Protein AF-A0A259HY51-F1 (afdb_monomer)

Mean predicted aligned error: 15.64 Å

Nearest PDB structures (foldseek):
  8pzv-assembly1_F  TM=7.568E-01  e=3.048E-04  Escherichia coli
  2pv3-assembly1_B  TM=6.910E-01  e=3.048E-04  Escherichia coli
  8qpw-assembly1_F  TM=7.419E-01  e=5.709E-04  Escherichia coli
  8qpv-assembly1_F  TM=7.025E-01  e=1.892E-03  Escherichia coli
  3nrk-assembly1_A  TM=5.543E-01  e=2.611E-02  Leptospira interrogans serovar Copenhageni str. Fiocruz L1-130

Structure (mmCIF, N/CA/C/O backbone):
data_AF-A0A259HY51-F1
#
_entry.id   AF-A0A259HY51-F1
#
loop_
_atom_site.group_PDB
_atom_site.id
_atom_site.type_symbol
_atom_site.label_atom_id
_atom_site.label_alt_id
_atom_site.label_comp_id
_atom_site.label_asym_id
_atom_site.label_entity_id
_atom_site.label_seq_id
_atom_site.pdbx_PDB_ins_code
_atom_site.Cartn_x
_atom_site.Cartn_y
_atom_site.Cartn_z
_atom_site.occupancy
_atom_site.B_iso_or_equiv
_atom_site.auth_seq_id
_atom_site.auth_comp_id
_atom_site.auth_asym_id
_atom_site.auth_atom_id
_atom_site.pdbx_PDB_model_num
ATOM 1 N N . MET A 1 1 ? 65.951 15.696 -8.978 1.00 43.53 1 MET A N 1
ATOM 2 C CA . MET A 1 1 ? 67.067 14.867 -9.492 1.00 43.53 1 MET A CA 1
ATOM 3 C C . MET A 1 1 ? 67.982 14.549 -8.324 1.00 43.53 1 MET A C 1
ATOM 5 O O . MET A 1 1 ? 68.422 15.502 -7.706 1.00 43.53 1 MET A O 1
ATOM 9 N N . MET A 1 2 ? 68.178 13.260 -8.022 1.00 37.62 2 MET A N 1
ATOM 10 C CA . MET A 1 2 ? 69.099 12.611 -7.056 1.00 37.62 2 MET A CA 1
ATOM 11 C C . MET A 1 2 ? 68.320 11.450 -6.419 1.00 37.62 2 MET A C 1
ATOM 13 O O . MET A 1 2 ? 67.196 11.655 -5.989 1.00 37.62 2 MET A O 1
ATOM 17 N N . SER A 1 3 ? 68.780 10.211 -6.303 1.00 35.88 3 SER A N 1
ATOM 18 C CA . SER A 1 3 ? 69.911 9.463 -6.849 1.00 35.88 3 SER A CA 1
ATOM 19 C C . SER A 1 3 ? 69.550 7.989 -6.575 1.00 35.88 3 SER A C 1
ATOM 21 O O . SER A 1 3 ? 69.086 7.687 -5.476 1.00 35.88 3 SER A O 1
ATOM 23 N N . LYS A 1 4 ? 69.671 7.077 -7.549 1.00 36.81 4 LYS A N 1
ATOM 24 C CA . LYS A 1 4 ? 69.408 5.636 -7.352 1.00 36.81 4 LYS A CA 1
ATOM 25 C C . LYS A 1 4 ? 70.728 4.924 -7.065 1.00 36.81 4 LYS A C 1
ATOM 27 O O . LYS A 1 4 ? 71.619 4.938 -7.909 1.00 36.81 4 LYS A O 1
ATOM 32 N N . LEU A 1 5 ? 70.825 4.284 -5.901 1.00 40.09 5 LEU A N 1
ATOM 33 C CA . LEU A 1 5 ? 71.958 3.448 -5.509 1.00 40.09 5 LEU A CA 1
ATOM 34 C C . LEU A 1 5 ? 71.613 1.973 -5.771 1.00 40.09 5 LEU A C 1
ATOM 36 O O . LEU A 1 5 ? 70.692 1.422 -5.173 1.00 40.09 5 LEU A O 1
ATOM 40 N N . ILE A 1 6 ? 72.344 1.360 -6.699 1.00 43.94 6 ILE A N 1
ATOM 41 C CA . ILE A 1 6 ? 72.356 -0.081 -6.972 1.00 43.94 6 ILE A CA 1
ATOM 42 C C . ILE A 1 6 ? 73.508 -0.667 -6.152 1.00 43.94 6 ILE A C 1
ATOM 44 O O . ILE A 1 6 ? 74.620 -0.146 -6.229 1.00 43.94 6 ILE A O 1
ATOM 48 N N . LEU A 1 7 ? 73.271 -1.750 -5.406 1.00 42.00 7 LEU A N 1
ATOM 49 C CA . LEU A 1 7 ? 74.351 -2.538 -4.815 1.00 42.00 7 LEU A CA 1
ATOM 50 C C . LEU A 1 7 ? 74.188 -4.032 -5.106 1.00 42.00 7 LEU A C 1
ATOM 52 O O . LEU A 1 7 ? 73.096 -4.575 -5.250 1.00 42.00 7 LEU A O 1
ATOM 56 N N . THR A 1 8 ? 75.354 -4.636 -5.242 1.00 40.22 8 THR A N 1
ATOM 57 C CA . THR A 1 8 ? 75.722 -5.733 -6.124 1.00 40.22 8 THR A CA 1
ATOM 58 C C . THR A 1 8 ? 75.834 -7.062 -5.373 1.00 40.22 8 THR A C 1
ATOM 60 O O . THR A 1 8 ? 76.043 -7.111 -4.164 1.00 40.22 8 THR A O 1
ATOM 63 N N . ARG A 1 9 ? 75.747 -8.148 -6.146 1.00 47.19 9 ARG A N 1
ATOM 64 C CA . ARG A 1 9 ? 75.959 -9.560 -5.795 1.00 47.19 9 ARG A CA 1
ATOM 65 C C . ARG A 1 9 ? 77.233 -9.835 -4.982 1.00 47.19 9 ARG A C 1
ATOM 67 O O . ARG A 1 9 ? 78.293 -9.304 -5.306 1.00 47.19 9 ARG A O 1
ATOM 74 N N . LYS A 1 10 ? 77.170 -10.839 -4.100 1.00 38.53 10 LYS A N 1
ATOM 75 C CA . LYS A 1 10 ? 78.308 -11.713 -3.768 1.00 38.53 10 LYS A CA 1
ATOM 76 C C . LYS A 1 10 ? 77.841 -13.146 -3.503 1.00 38.53 10 LYS A C 1
ATOM 78 O O . LYS A 1 10 ? 76.748 -13.370 -2.998 1.00 38.53 10 LYS A O 1
ATOM 83 N N . ALA A 1 11 ? 78.680 -14.083 -3.924 1.00 38.66 11 ALA A N 1
ATOM 84 C CA . ALA A 1 11 ? 78.473 -15.524 -3.974 1.00 38.66 11 ALA A CA 1
ATOM 85 C C . ALA A 1 11 ? 79.469 -16.263 -3.057 1.00 38.66 11 ALA A C 1
ATOM 87 O O . ALA A 1 11 ? 80.480 -15.670 -2.682 1.00 38.66 11 ALA A O 1
ATOM 88 N N . LEU A 1 12 ? 79.230 -17.578 -2.885 1.00 39.00 12 LEU A N 1
ATOM 89 C CA . LEU A 1 12 ? 80.168 -18.640 -2.441 1.00 39.00 12 LEU A CA 1
ATOM 90 C C . LEU A 1 12 ? 80.522 -18.637 -0.926 1.00 39.00 12 LEU A C 1
ATOM 92 O O . LEU A 1 12 ? 80.652 -17.578 -0.341 1.00 39.00 12 LEU A O 1
ATOM 96 N N . MET A 1 13 ? 80.721 -19.747 -0.195 1.00 35.53 13 MET A N 1
ATOM 97 C CA . MET A 1 13 ? 81.006 -21.147 -0.539 1.00 35.53 13 MET A CA 1
ATOM 98 C C . MET A 1 13 ? 80.827 -22.081 0.699 1.00 35.53 13 MET A C 1
ATOM 100 O O . MET A 1 13 ? 80.984 -21.662 1.837 1.00 35.53 13 MET A O 1
ATOM 104 N N . ARG A 1 14 ? 80.518 -23.347 0.391 1.00 37.56 14 ARG A N 1
ATOM 105 C CA . ARG A 1 14 ? 80.482 -24.660 1.095 1.00 37.56 14 ARG A CA 1
ATOM 106 C C . ARG A 1 14 ? 81.317 -24.923 2.380 1.00 37.56 14 ARG A C 1
ATOM 108 O O . ARG A 1 14 ? 82.493 -24.589 2.400 1.00 37.56 14 ARG A O 1
ATOM 115 N N . ALA A 1 15 ? 80.760 -25.745 3.293 1.00 37.31 15 ALA A N 1
ATOM 116 C CA . ALA A 1 15 ? 81.306 -27.013 3.866 1.00 37.31 15 ALA A CA 1
ATOM 117 C C . ALA A 1 15 ? 80.320 -27.569 4.940 1.00 37.31 15 ALA A C 1
ATOM 119 O O . ALA A 1 15 ? 79.953 -26.842 5.851 1.00 37.31 15 ALA A O 1
ATOM 120 N N . ALA A 1 16 ? 79.630 -28.700 4.731 1.00 38.66 16 ALA A N 1
ATOM 121 C CA . ALA A 1 16 ? 80.001 -30.095 5.045 1.00 38.66 16 ALA A CA 1
ATOM 122 C C . ALA A 1 16 ? 79.983 -30.460 6.553 1.00 38.66 16 ALA A C 1
ATOM 124 O O . ALA A 1 16 ? 80.891 -30.114 7.297 1.00 38.66 16 ALA A O 1
ATOM 125 N N . GLY A 1 17 ? 78.967 -31.230 6.963 1.00 35.25 17 GLY A N 1
ATOM 126 C CA . GLY A 1 17 ? 78.851 -31.886 8.270 1.00 35.25 17 GLY A CA 1
ATOM 127 C C . GLY A 1 17 ? 77.613 -32.787 8.290 1.00 35.25 17 GLY A C 1
ATOM 128 O O . GLY A 1 17 ? 76.490 -32.297 8.346 1.00 35.25 17 GLY A O 1
ATOM 129 N N . ALA A 1 18 ? 77.823 -34.093 8.135 1.00 42.00 18 ALA A N 1
ATOM 130 C CA . ALA A 1 18 ? 76.785 -35.110 8.020 1.00 42.00 18 ALA A CA 1
ATOM 131 C C . ALA A 1 18 ? 76.227 -35.516 9.393 1.00 42.00 18 ALA A C 1
ATOM 133 O O . ALA A 1 18 ? 77.005 -35.865 10.273 1.00 42.00 18 ALA A O 1
ATOM 134 N N . SER A 1 19 ? 74.899 -35.554 9.521 1.00 42.78 19 SER A N 1
ATOM 135 C CA . SER A 1 19 ? 74.182 -36.422 10.461 1.00 42.78 19 SER A CA 1
ATOM 136 C C . SER A 1 19 ? 72.847 -36.819 9.841 1.00 42.78 19 SER A C 1
ATOM 138 O O . SER A 1 19 ? 72.003 -35.995 9.501 1.00 42.78 19 SER A O 1
ATOM 140 N N . SER A 1 20 ? 72.728 -38.119 9.635 1.00 44.47 20 SER A N 1
ATOM 141 C CA . SER A 1 20 ? 71.634 -38.880 9.053 1.00 44.47 20 SER A CA 1
ATOM 142 C C . SER A 1 20 ? 70.350 -38.832 9.883 1.00 44.47 20 SER A C 1
ATOM 144 O O . SER A 1 20 ? 70.360 -39.217 11.049 1.00 44.47 20 SER A O 1
ATOM 146 N N . MET A 1 21 ? 69.228 -38.490 9.245 1.00 45.47 21 MET A N 1
ATOM 147 C CA . MET A 1 21 ? 67.900 -38.925 9.679 1.00 45.47 21 MET A CA 1
ATOM 148 C C . MET A 1 21 ? 66.999 -39.075 8.447 1.00 45.47 21 MET A C 1
ATOM 150 O O . MET A 1 21 ? 66.422 -38.119 7.940 1.00 45.47 21 MET A O 1
ATOM 154 N N . THR A 1 22 ? 66.937 -40.290 7.907 1.00 46.62 22 THR A N 1
ATOM 155 C CA . THR A 1 22 ? 65.930 -40.690 6.922 1.00 46.62 22 THR A CA 1
ATOM 156 C C . THR A 1 22 ? 64.623 -40.991 7.642 1.00 46.62 22 THR A C 1
ATOM 158 O O . THR A 1 22 ? 64.543 -41.968 8.381 1.00 46.62 22 THR A O 1
ATOM 161 N N . LEU A 1 23 ? 63.591 -40.193 7.377 1.00 45.09 23 LEU A N 1
ATOM 162 C CA . LEU A 1 23 ? 62.193 -40.586 7.523 1.00 45.09 23 LEU A CA 1
ATOM 163 C C . LEU A 1 23 ? 61.421 -40.031 6.325 1.00 45.09 23 LEU A C 1
ATOM 165 O O . LEU A 1 23 ? 61.591 -38.884 5.920 1.00 45.09 23 LEU A O 1
ATOM 169 N N . ALA A 1 24 ? 60.681 -40.939 5.701 1.00 43.22 24 ALA A N 1
ATOM 170 C CA . ALA A 1 24 ? 60.139 -40.857 4.360 1.00 43.22 24 ALA A CA 1
ATOM 171 C C . ALA A 1 24 ? 59.216 -39.650 4.141 1.00 43.22 24 ALA A C 1
ATOM 173 O O . ALA A 1 24 ? 58.282 -39.411 4.904 1.00 43.22 24 ALA A O 1
ATOM 174 N N . ALA A 1 25 ? 59.436 -38.941 3.034 1.00 39.41 25 ALA A N 1
ATOM 175 C CA . ALA A 1 25 ? 58.461 -38.015 2.485 1.00 39.41 25 ALA A CA 1
ATOM 176 C C . ALA A 1 25 ? 57.254 -38.819 1.974 1.00 39.41 25 ALA A C 1
ATOM 178 O O . ALA A 1 25 ? 57.316 -39.451 0.919 1.00 39.41 25 ALA A O 1
ATOM 179 N N . LEU A 1 26 ? 56.153 -38.803 2.727 1.00 44.00 26 LEU A N 1
ATOM 180 C CA . LEU A 1 26 ? 54.836 -39.149 2.201 1.00 44.00 26 LEU A CA 1
ATOM 181 C C . LEU A 1 26 ? 54.462 -38.088 1.162 1.00 44.00 26 LEU A C 1
ATOM 183 O O . LEU A 1 26 ? 54.025 -36.988 1.494 1.00 44.00 26 LEU A O 1
ATOM 187 N N . ALA A 1 27 ? 54.666 -38.421 -0.109 1.00 42.84 27 ALA A N 1
ATOM 188 C CA . ALA A 1 27 ? 54.052 -37.706 -1.211 1.00 42.84 27 ALA A CA 1
ATOM 189 C C . ALA A 1 27 ? 52.528 -37.868 -1.092 1.00 42.84 27 ALA A C 1
ATOM 191 O O . ALA A 1 27 ? 51.982 -38.931 -1.380 1.00 42.84 27 ALA A O 1
ATOM 192 N N . LEU A 1 28 ? 51.836 -36.819 -0.644 1.00 49.88 28 LEU A N 1
ATOM 193 C CA . LEU A 1 28 ? 50.390 -36.695 -0.804 1.00 49.88 28 LEU A CA 1
ATOM 194 C C . LEU A 1 28 ? 50.110 -36.533 -2.301 1.00 49.88 28 LEU A C 1
ATOM 196 O O . LEU A 1 28 ? 50.172 -35.438 -2.856 1.00 49.88 28 LEU A O 1
ATOM 200 N N . THR A 1 29 ? 49.846 -37.650 -2.969 1.00 45.34 29 THR A N 1
ATOM 201 C CA . THR A 1 29 ? 49.294 -37.673 -4.320 1.00 45.34 29 THR A CA 1
ATOM 202 C C . THR A 1 29 ? 47.909 -37.037 -4.277 1.00 45.34 29 THR A C 1
ATOM 204 O O . THR A 1 29 ? 46.968 -37.627 -3.742 1.00 45.34 29 THR A O 1
ATOM 207 N N . ALA A 1 30 ? 47.778 -35.832 -4.830 1.00 49.34 30 ALA A N 1
ATOM 208 C CA . ALA A 1 30 ? 46.484 -35.237 -5.126 1.00 49.34 30 ALA A CA 1
ATOM 209 C C . ALA A 1 30 ? 45.744 -36.156 -6.110 1.00 49.34 30 ALA A C 1
ATOM 211 O O . ALA A 1 30 ? 46.052 -36.194 -7.299 1.00 49.34 30 ALA A O 1
ATOM 212 N N . SER A 1 31 ? 44.809 -36.950 -5.594 1.00 52.81 31 SER A N 1
ATOM 213 C CA . SER A 1 31 ? 43.908 -37.735 -6.432 1.00 52.81 31 SER A CA 1
ATOM 214 C C . SER A 1 31 ? 42.850 -36.784 -6.995 1.00 52.81 31 SER A C 1
ATOM 216 O O . SER A 1 31 ? 42.228 -36.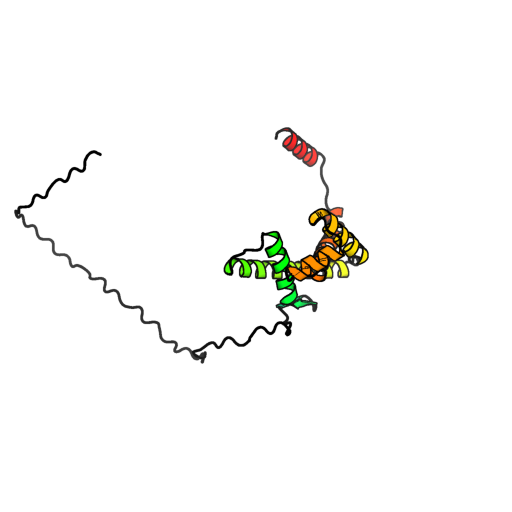066 -6.208 1.00 52.81 31 SER A O 1
ATOM 218 N N . PRO A 1 32 ? 42.619 -36.734 -8.317 1.00 48.62 32 PRO A N 1
ATOM 219 C CA . PRO A 1 32 ? 41.463 -36.029 -8.844 1.00 48.62 32 PRO A CA 1
ATOM 220 C C . PRO A 1 32 ? 40.206 -36.730 -8.317 1.00 48.62 32 PRO A C 1
ATOM 222 O O . PRO A 1 32 ? 40.039 -37.937 -8.499 1.00 48.62 32 PRO A O 1
ATOM 225 N N . VAL A 1 33 ? 39.327 -35.980 -7.645 1.00 44.38 33 VAL A N 1
ATOM 226 C CA . VAL A 1 33 ? 37.960 -36.427 -7.360 1.00 44.38 33 VAL A CA 1
ATOM 227 C C . VAL A 1 33 ? 37.283 -36.603 -8.713 1.00 44.38 33 VAL A C 1
ATOM 229 O O . VAL A 1 33 ? 36.822 -35.645 -9.330 1.00 44.38 33 VAL A O 1
ATOM 232 N N . LEU A 1 34 ? 37.287 -37.837 -9.211 1.00 43.72 34 LEU A N 1
ATOM 233 C CA . LEU A 1 34 ? 36.431 -38.235 -10.310 1.00 43.72 34 LEU A CA 1
ATOM 234 C C . LEU A 1 34 ? 34.998 -38.076 -9.810 1.00 43.72 34 LEU A C 1
ATOM 236 O O . LEU A 1 34 ? 34.579 -38.753 -8.869 1.00 43.72 34 LEU A O 1
ATOM 240 N N . ALA A 1 35 ? 34.290 -37.124 -10.416 1.00 44.84 35 ALA A N 1
ATOM 241 C CA . ALA A 1 35 ? 32.862 -36.938 -10.261 1.00 44.84 35 ALA A CA 1
ATOM 242 C C . ALA A 1 35 ? 32.181 -38.308 -10.347 1.00 44.84 35 ALA A C 1
ATOM 244 O O . ALA A 1 35 ? 32.286 -39.001 -11.362 1.00 44.84 35 ALA A O 1
ATOM 245 N N . GLN A 1 36 ? 31.548 -38.722 -9.249 1.00 48.66 36 GLN A N 1
ATOM 246 C CA . GLN A 1 36 ? 30.781 -39.956 -9.209 1.00 48.66 36 GLN A CA 1
ATOM 247 C C . GLN A 1 36 ? 29.717 -39.884 -10.299 1.00 48.66 36 GLN A C 1
ATOM 249 O O . GLN A 1 36 ? 28.881 -38.980 -10.320 1.00 48.66 36 GLN A O 1
ATOM 254 N N . GLY A 1 37 ? 29.812 -40.831 -11.230 1.00 43.31 37 GLY A N 1
ATOM 255 C CA . GLY A 1 37 ? 28.852 -41.011 -12.298 1.00 43.31 37 GLY A CA 1
ATOM 256 C C . GLY A 1 37 ? 27.450 -41.148 -11.723 1.00 43.31 37 GLY A C 1
ATOM 257 O O . GLY A 1 37 ? 27.198 -41.953 -10.825 1.00 43.31 37 GLY A O 1
ATOM 258 N N . ALA A 1 38 ? 26.548 -40.347 -12.275 1.00 47.66 38 ALA A N 1
ATOM 259 C CA . ALA A 1 38 ? 25.115 -40.454 -12.104 1.00 47.66 38 ALA A CA 1
ATOM 260 C C . ALA A 1 38 ? 24.624 -41.802 -12.663 1.00 47.66 38 ALA A C 1
ATOM 262 O O . ALA A 1 38 ? 24.176 -41.892 -13.797 1.00 47.66 38 ALA A O 1
ATOM 263 N N . ASN A 1 39 ? 24.711 -42.854 -11.850 1.00 51.19 39 ASN A N 1
ATOM 264 C CA . ASN A 1 39 ? 23.945 -44.090 -12.015 1.00 51.19 39 ASN A CA 1
ATOM 265 C C . ASN A 1 39 ? 22.819 -44.129 -10.970 1.00 51.19 39 ASN A C 1
ATOM 267 O O . ASN A 1 39 ? 22.666 -45.089 -10.219 1.00 51.19 39 ASN A O 1
ATOM 271 N N . ALA A 1 40 ? 22.039 -43.048 -10.921 1.00 54.78 40 ALA A N 1
ATOM 272 C CA . ALA A 1 40 ? 20.716 -43.011 -10.309 1.00 54.78 40 ALA A CA 1
ATOM 273 C C 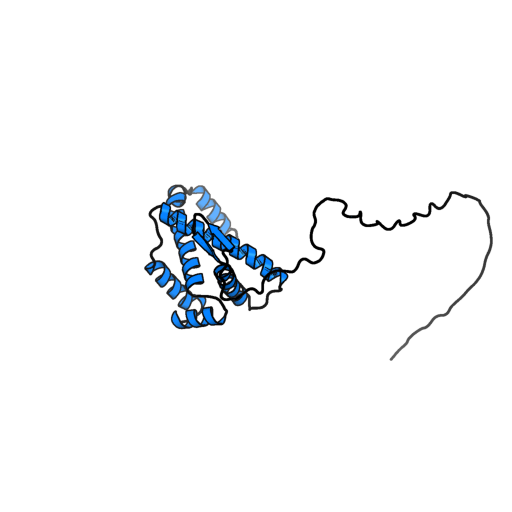. ALA A 1 40 ? 19.675 -42.917 -11.442 1.00 54.78 40 ALA A C 1
ATOM 275 O O . ALA A 1 40 ? 19.934 -42.223 -12.428 1.00 54.78 40 ALA A O 1
ATOM 276 N N . PRO A 1 41 ? 18.510 -43.587 -11.347 1.00 50.84 41 PRO A N 1
ATOM 277 C CA . PRO A 1 41 ? 17.568 -43.759 -12.453 1.00 50.84 41 PRO A CA 1
ATOM 278 C C . PRO A 1 41 ? 16.671 -42.526 -12.635 1.00 50.84 41 PRO A C 1
ATOM 280 O O . PRO A 1 41 ? 15.449 -42.626 -12.694 1.00 50.84 41 PRO A O 1
ATOM 283 N N . LEU A 1 42 ? 17.269 -41.341 -12.707 1.00 61.41 42 LEU A N 1
ATOM 284 C CA . LEU A 1 42 ? 16.578 -40.121 -13.091 1.00 61.41 42 LEU A CA 1
ATOM 285 C C . LEU A 1 42 ? 17.125 -39.711 -14.453 1.00 61.41 42 LEU A C 1
ATOM 287 O O . LEU A 1 42 ? 18.216 -39.159 -14.568 1.00 61.41 42 LEU A O 1
ATOM 291 N N . ASN A 1 43 ? 16.354 -40.038 -15.490 1.00 58.88 43 ASN A N 1
ATOM 292 C CA . ASN A 1 43 ? 16.574 -39.625 -16.871 1.00 58.88 43 ASN A CA 1
ATOM 293 C C . ASN A 1 43 ? 16.323 -38.114 -16.989 1.00 58.88 43 ASN A C 1
ATOM 295 O O . ASN A 1 43 ? 15.274 -37.677 -17.462 1.00 58.88 43 ASN A O 1
ATOM 299 N N . ILE A 1 44 ? 17.250 -37.317 -16.457 1.00 68.06 44 ILE A N 1
ATOM 300 C CA . ILE A 1 44 ? 17.214 -35.863 -16.568 1.00 68.06 44 ILE A CA 1
ATOM 301 C C . ILE A 1 44 ? 17.959 -35.505 -17.858 1.00 68.06 44 ILE A C 1
ATOM 303 O O . ILE A 1 44 ? 19.147 -35.818 -17.974 1.00 68.06 44 ILE A O 1
ATOM 307 N N . PRO A 1 45 ? 17.289 -34.892 -18.847 1.00 67.75 45 PRO A N 1
ATOM 308 C CA . PRO A 1 45 ? 17.917 -34.554 -20.116 1.00 67.75 45 PRO A CA 1
ATOM 309 C C . PRO A 1 45 ? 19.118 -33.624 -19.901 1.00 67.75 45 PRO A C 1
ATOM 311 O O . PRO A 1 45 ? 19.043 -32.652 -19.152 1.00 67.75 45 PRO A O 1
ATOM 314 N N . ALA A 1 46 ? 20.219 -33.913 -20.602 1.00 67.62 46 ALA A N 1
ATOM 315 C CA . ALA A 1 46 ? 21.513 -33.233 -20.464 1.00 67.62 46 ALA A CA 1
ATOM 316 C C . ALA A 1 46 ? 21.503 -31.738 -20.846 1.00 67.62 46 ALA A C 1
ATOM 318 O O . ALA A 1 46 ? 22.476 -31.037 -20.593 1.00 67.62 46 ALA A O 1
ATOM 319 N N . ASN A 1 47 ? 20.403 -31.249 -21.421 1.00 65.75 47 ASN A N 1
ATOM 320 C CA . ASN A 1 47 ? 20.182 -29.842 -21.717 1.00 65.75 47 ASN A CA 1
ATOM 321 C C . ASN A 1 47 ? 18.859 -29.406 -21.077 1.00 65.75 47 ASN A C 1
ATOM 323 O O . ASN A 1 47 ? 17.802 -29.688 -21.650 1.00 65.75 47 ASN A O 1
ATOM 327 N N . PRO A 1 48 ? 18.873 -28.709 -19.928 1.00 61.75 48 PRO A N 1
ATOM 328 C CA . PRO A 1 48 ? 17.696 -27.985 -19.479 1.00 61.75 48 PRO A CA 1
ATOM 329 C C . PRO A 1 48 ? 17.418 -26.871 -20.494 1.00 61.75 48 PRO A C 1
ATOM 331 O O . PRO A 1 48 ? 18.006 -25.793 -20.454 1.00 61.75 48 PRO A O 1
ATOM 334 N N . THR A 1 49 ? 16.539 -27.134 -21.457 1.00 63.50 49 THR A N 1
ATOM 335 C CA . THR A 1 49 ? 15.968 -26.077 -22.286 1.00 63.50 49 THR A CA 1
ATOM 336 C C . THR A 1 49 ? 15.047 -25.266 -21.391 1.00 63.50 49 THR A C 1
ATOM 338 O O . THR A 1 49 ? 13.994 -25.751 -20.978 1.00 63.50 49 THR A O 1
ATOM 341 N N . MET A 1 50 ? 15.458 -24.044 -21.055 1.00 59.53 50 MET A N 1
ATOM 342 C CA . MET A 1 50 ? 14.597 -23.076 -20.381 1.00 59.53 50 MET A CA 1
ATOM 343 C C . MET A 1 50 ? 13.376 -22.833 -21.276 1.00 59.53 50 MET A C 1
ATOM 345 O O . MET A 1 50 ? 13.467 -22.155 -22.299 1.00 59.53 50 MET A O 1
ATOM 349 N N . PHE A 1 51 ? 12.242 -23.446 -20.937 1.00 51.94 51 PHE A N 1
ATOM 350 C CA . PHE A 1 51 ? 11.002 -23.240 -21.669 1.00 51.94 51 PHE A CA 1
ATOM 351 C C . PHE A 1 51 ? 10.430 -21.868 -21.319 1.00 51.94 51 PHE A C 1
ATOM 353 O O . PHE A 1 51 ? 9.968 -21.643 -20.203 1.00 51.94 51 PHE A O 1
ATOM 360 N N . GLY A 1 52 ? 10.403 -20.985 -22.315 1.00 55.75 52 GLY A N 1
ATOM 361 C CA . GLY A 1 52 ? 9.497 -19.845 -22.349 1.00 55.75 52 GLY A CA 1
ATOM 362 C C . GLY A 1 52 ? 10.196 -18.497 -22.425 1.00 55.75 52 GLY A C 1
ATOM 363 O O . GLY A 1 52 ? 10.691 -17.971 -21.432 1.00 55.75 52 GLY A O 1
ATOM 364 N N . THR A 1 53 ? 10.111 -17.873 -23.597 1.00 57.91 53 THR A N 1
ATOM 365 C CA . THR A 1 53 ? 10.056 -16.414 -23.689 1.00 57.91 53 THR A CA 1
ATOM 366 C C . THR A 1 53 ? 8.922 -15.944 -22.777 1.00 57.91 53 THR A C 1
ATOM 368 O O . THR A 1 53 ? 7.781 -16.388 -22.925 1.00 57.91 53 THR A O 1
ATOM 371 N N . ASN A 1 54 ? 9.234 -15.094 -21.798 1.00 58.44 54 ASN A N 1
ATOM 372 C CA . ASN A 1 54 ? 8.227 -14.395 -21.007 1.00 58.44 54 ASN A CA 1
ATOM 373 C C . ASN A 1 54 ? 7.421 -13.504 -21.959 1.00 58.44 54 ASN A C 1
ATOM 375 O O . ASN A 1 54 ? 7.855 -12.403 -22.282 1.00 58.44 54 ASN A O 1
ATOM 379 N N . ASP A 1 55 ? 6.296 -14.008 -22.469 1.00 59.66 55 ASP A N 1
ATOM 380 C CA . ASP A 1 55 ? 5.356 -13.205 -23.244 1.00 59.66 55 ASP A CA 1
ATOM 381 C C . ASP A 1 55 ? 4.762 -12.142 -22.304 1.00 59.66 55 ASP A C 1
ATOM 383 O O . ASP A 1 55 ? 4.080 -12.511 -21.341 1.00 59.66 55 ASP A O 1
ATOM 387 N N . PRO A 1 56 ? 5.008 -10.839 -22.540 1.00 60.81 56 PRO A N 1
ATOM 388 C CA . PRO A 1 56 ? 4.488 -9.769 -21.692 1.00 60.81 56 PRO A CA 1
ATOM 389 C C . PRO A 1 56 ? 2.951 -9.717 -21.659 1.00 60.81 56 PRO A C 1
ATOM 391 O O . PRO A 1 56 ? 2.385 -9.054 -20.791 1.00 60.81 56 PRO A O 1
A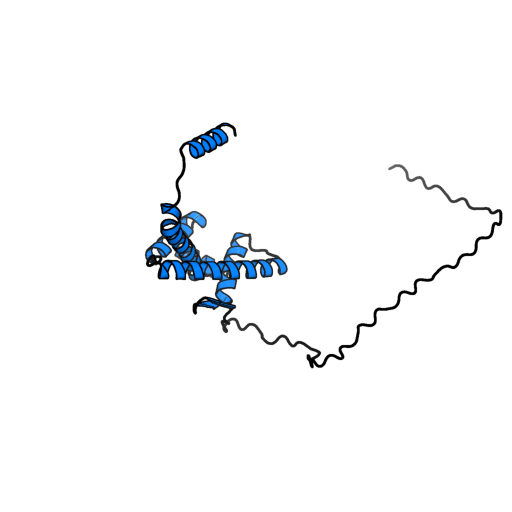TOM 394 N N . ASN A 1 57 ? 2.266 -10.431 -22.560 1.00 62.91 57 ASN A N 1
ATOM 395 C CA . ASN A 1 57 ? 0.809 -10.534 -22.598 1.00 62.91 57 ASN A CA 1
ATOM 396 C C . ASN A 1 57 ? 0.258 -11.738 -21.813 1.00 62.91 57 ASN A C 1
ATOM 398 O O . ASN A 1 57 ? -0.942 -11.788 -21.541 1.00 62.91 57 ASN A O 1
ATOM 402 N N . VAL A 1 58 ? 1.101 -12.695 -21.407 1.00 61.00 58 VAL A N 1
ATOM 403 C CA . VAL A 1 58 ? 0.679 -13.871 -20.630 1.00 61.00 58 VAL A CA 1
ATOM 404 C C . VAL A 1 58 ? 0.946 -13.630 -19.148 1.00 61.00 58 VAL A C 1
ATOM 406 O O . VAL A 1 58 ? 2.047 -13.838 -18.635 1.00 61.00 58 VAL A O 1
ATOM 409 N N . ARG A 1 59 ? -0.098 -13.220 -18.425 1.00 63.00 59 ARG A N 1
ATOM 410 C CA . ARG A 1 59 ? -0.0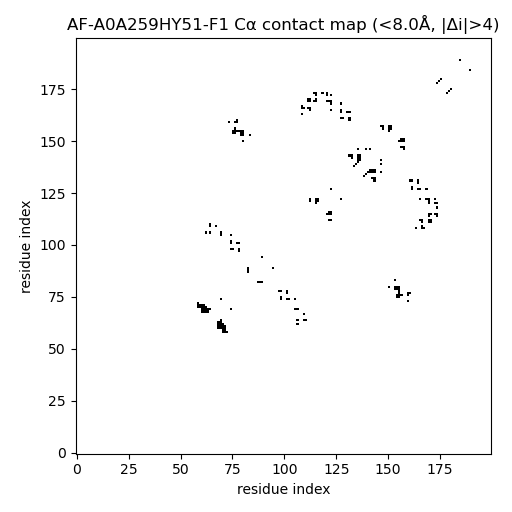54 -13.046 -16.968 1.00 63.00 59 ARG A CA 1
ATOM 411 C C . ARG A 1 59 ? -0.147 -14.412 -16.290 1.00 63.00 59 ARG A C 1
ATOM 413 O O . ARG A 1 59 ? -1.227 -14.989 -16.202 1.00 63.00 59 ARG A O 1
ATOM 420 N N . ARG A 1 60 ? 0.982 -14.951 -15.822 1.00 62.09 60 ARG A N 1
ATOM 421 C CA . ARG A 1 60 ? 0.992 -16.156 -14.975 1.00 62.09 60 ARG A CA 1
ATOM 422 C C . ARG A 1 60 ? 0.759 -15.774 -13.514 1.00 62.09 60 ARG A C 1
ATOM 424 O O . ARG A 1 60 ? 1.264 -14.748 -13.053 1.00 62.09 60 ARG A O 1
ATOM 431 N N . ALA A 1 61 ? -0.008 -16.602 -12.806 1.00 60.62 61 ALA A N 1
ATOM 432 C CA . ALA A 1 61 ? -0.162 -16.485 -11.362 1.00 60.62 61 ALA A CA 1
ATOM 433 C C . ALA A 1 61 ? 1.202 -16.701 -10.700 1.00 60.62 61 ALA A C 1
ATOM 435 O O . ALA A 1 61 ? 1.859 -17.712 -10.948 1.00 60.62 61 ALA A O 1
ATOM 436 N N . THR A 1 62 ? 1.623 -15.741 -9.882 1.00 77.81 62 THR A N 1
ATOM 437 C CA . THR A 1 62 ? 2.850 -15.850 -9.086 1.00 77.81 62 THR A CA 1
ATOM 438 C C . THR A 1 62 ? 2.531 -16.382 -7.695 1.00 77.81 62 THR A C 1
ATOM 440 O O . THR A 1 62 ? 3.296 -17.180 -7.163 1.00 77.81 62 THR A O 1
ATOM 443 N N . ALA A 1 63 ? 1.380 -16.006 -7.132 1.00 87.31 63 ALA A N 1
ATOM 444 C CA . ALA A 1 63 ? 0.860 -16.555 -5.885 1.00 87.31 63 ALA A CA 1
ATOM 445 C C . ALA A 1 63 ? -0.677 -16.579 -5.884 1.00 87.31 63 ALA A C 1
ATOM 447 O O . ALA A 1 63 ? -1.322 -15.768 -6.550 1.00 87.31 63 ALA A O 1
ATOM 448 N N . ILE A 1 64 ? -1.253 -17.512 -5.123 1.00 93.31 64 ILE A N 1
ATOM 449 C CA . ILE A 1 64 ? -2.695 -17.605 -4.862 1.00 93.31 64 ILE A CA 1
ATOM 450 C C . ILE A 1 64 ? -2.890 -17.533 -3.345 1.00 93.31 64 ILE A C 1
ATOM 452 O O . ILE A 1 64 ? -2.330 -18.351 -2.618 1.00 93.31 64 ILE A O 1
ATOM 456 N N . ILE A 1 65 ? -3.671 -16.560 -2.875 1.00 94.69 65 ILE A N 1
ATOM 457 C CA . ILE A 1 65 ? -3.890 -16.250 -1.459 1.00 94.69 65 ILE A CA 1
ATOM 458 C C . ILE A 1 65 ? -5.395 -16.271 -1.187 1.00 94.69 65 ILE A C 1
ATOM 460 O O . ILE A 1 65 ? -6.114 -15.355 -1.581 1.00 94.69 65 ILE A O 1
ATOM 464 N N . ASN A 1 66 ? -5.889 -17.339 -0.553 1.00 94.44 66 ASN A N 1
ATOM 465 C CA . ASN A 1 66 ? -7.320 -17.554 -0.271 1.00 94.44 66 ASN A CA 1
ATOM 466 C C . ASN A 1 66 ? -8.241 -17.341 -1.494 1.00 94.44 66 ASN A C 1
ATOM 468 O O . ASN A 1 66 ? -9.346 -16.819 -1.379 1.00 94.44 66 ASN A O 1
ATOM 472 N N . GLY A 1 67 ? -7.773 -17.730 -2.683 1.00 91.31 67 GLY A N 1
ATOM 473 C CA . GLY A 1 67 ? -8.509 -17.572 -3.943 1.00 91.31 67 GLY A CA 1
ATOM 474 C C . GLY A 1 67 ? -8.271 -16.247 -4.676 1.00 91.31 67 GLY A C 1
ATOM 475 O O . GLY A 1 67 ? -8.683 -16.123 -5.826 1.00 91.31 67 GLY A O 1
ATOM 476 N N . GLU A 1 68 ? -7.562 -15.287 -4.076 1.00 92.44 68 GLU A N 1
ATOM 477 C CA . GLU A 1 68 ? -7.088 -14.084 -4.765 1.00 92.44 68 GLU A CA 1
ATOM 478 C C . GLU A 1 68 ? -5.742 -14.348 -5.446 1.00 92.44 68 GLU A C 1
ATOM 480 O O . GLU A 1 68 ? -4.855 -14.988 -4.880 1.00 92.44 68 GLU A O 1
ATOM 485 N N . ILE A 1 69 ? -5.589 -13.877 -6.684 1.00 93.88 69 ILE A N 1
ATOM 486 C CA . ILE A 1 69 ? -4.403 -14.135 -7.503 1.00 93.88 69 ILE A CA 1
ATOM 487 C C . ILE A 1 69 ? -3.520 -12.891 -7.509 1.00 93.88 69 ILE A C 1
ATOM 489 O O . ILE A 1 69 ? -3.960 -11.824 -7.929 1.00 93.88 69 ILE A O 1
ATOM 493 N N . VAL A 1 70 ? -2.256 -13.064 -7.124 1.00 92.62 70 VAL A N 1
ATOM 494 C CA . VAL A 1 70 ? -1.194 -12.071 -7.320 1.00 92.62 70 VAL A CA 1
ATOM 495 C C . VAL A 1 70 ? -0.353 -12.500 -8.518 1.00 92.62 70 VAL A C 1
ATOM 497 O O . VAL A 1 70 ? 0.137 -13.633 -8.593 1.00 92.62 70 VAL A O 1
ATOM 500 N N . THR A 1 71 ? -0.208 -11.603 -9.487 1.00 94.25 71 THR A N 1
ATOM 501 C CA . THR A 1 71 ? 0.461 -11.867 -10.765 1.00 94.25 71 THR A CA 1
ATOM 502 C C . THR A 1 71 ? 1.892 -11.342 -10.782 1.00 94.25 71 THR A C 1
ATOM 504 O O . THR A 1 71 ? 2.272 -10.468 -10.001 1.00 94.25 71 THR A O 1
ATOM 507 N N . GLY A 1 72 ? 2.687 -11.817 -11.744 1.00 92.38 72 GLY A N 1
ATOM 508 C CA . GLY A 1 72 ? 4.039 -11.293 -11.956 1.00 92.38 72 GLY A CA 1
ATOM 509 C C . GLY A 1 72 ? 4.043 -9.808 -12.333 1.00 92.38 72 GLY A C 1
ATOM 510 O O . GLY A 1 72 ? 4.970 -9.085 -11.986 1.00 92.38 72 GLY A O 1
ATOM 511 N N . THR A 1 73 ? 2.981 -9.323 -12.982 1.00 93.75 73 THR A N 1
ATOM 512 C CA . THR A 1 73 ? 2.829 -7.901 -13.308 1.00 93.75 73 THR A CA 1
ATOM 513 C C . THR A 1 73 ? 2.677 -7.046 -12.052 1.00 93.75 73 THR A C 1
ATOM 515 O O . THR A 1 73 ? 3.275 -5.976 -11.992 1.00 93.75 73 THR A O 1
ATOM 518 N N . ASP A 1 74 ? 1.947 -7.514 -11.036 1.00 95.12 74 ASP A N 1
ATOM 519 C CA . ASP A 1 74 ? 1.784 -6.781 -9.771 1.00 95.12 74 ASP A CA 1
ATOM 520 C C . ASP A 1 74 ? 3.133 -6.606 -9.063 1.00 95.12 74 ASP A C 1
ATOM 522 O O . ASP A 1 74 ? 3.473 -5.520 -8.583 1.00 95.12 74 ASP A O 1
ATOM 526 N N . VAL A 1 75 ? 3.934 -7.675 -9.074 1.00 95.50 75 VAL A N 1
ATOM 527 C CA . VAL A 1 75 ? 5.291 -7.691 -8.525 1.00 95.50 75 VAL A CA 1
ATOM 528 C C . VAL A 1 75 ? 6.196 -6.716 -9.281 1.00 95.50 75 VAL A C 1
ATOM 530 O O . VAL A 1 75 ? 6.847 -5.880 -8.656 1.00 95.50 75 VAL A O 1
ATOM 533 N N . GLU A 1 76 ? 6.226 -6.770 -10.616 1.00 95.00 76 GLU A N 1
ATOM 534 C CA . GLU A 1 76 ? 7.069 -5.875 -11.420 1.00 95.00 76 GLU A CA 1
ATOM 535 C C . GLU A 1 76 ? 6.645 -4.404 -11.290 1.00 95.00 76 GLU A C 1
ATOM 537 O O . GLU A 1 76 ? 7.504 -3.530 -11.195 1.00 95.00 76 GLU A O 1
ATOM 542 N N . GLN A 1 77 ? 5.343 -4.111 -11.201 1.00 96.50 77 GLN A N 1
ATOM 543 C CA . GLN A 1 77 ? 4.850 -2.743 -11.011 1.00 96.50 77 GLN A CA 1
ATOM 544 C C . GLN A 1 77 ? 5.247 -2.160 -9.650 1.00 96.50 77 GLN A C 1
ATOM 546 O O . GLN A 1 77 ? 5.632 -0.987 -9.574 1.00 96.50 77 GLN A O 1
ATOM 551 N N . ARG A 1 78 ? 5.185 -2.955 -8.573 1.00 96.06 78 ARG A N 1
ATOM 552 C CA . ARG A 1 78 ? 5.658 -2.528 -7.246 1.00 96.06 78 ARG A CA 1
ATOM 553 C C . ARG A 1 78 ? 7.180 -2.386 -7.228 1.00 96.06 78 ARG A C 1
ATOM 555 O O . ARG A 1 78 ? 7.696 -1.413 -6.681 1.00 96.06 78 ARG A O 1
ATOM 562 N N . LEU A 1 79 ? 7.896 -3.315 -7.857 1.00 95.56 79 LEU A N 1
ATOM 563 C CA . LEU A 1 79 ? 9.352 -3.263 -7.973 1.00 95.56 79 LEU A CA 1
ATOM 564 C C . LEU A 1 79 ? 9.813 -2.016 -8.734 1.00 95.56 79 LEU A C 1
ATOM 566 O O . LEU A 1 79 ? 10.735 -1.342 -8.286 1.00 95.56 79 LEU A O 1
ATOM 570 N N . ALA A 1 80 ? 9.149 -1.666 -9.836 1.00 95.06 80 ALA A N 1
ATOM 571 C CA . ALA A 1 80 ? 9.436 -0.469 -10.620 1.00 95.06 80 ALA A CA 1
ATOM 572 C C . ALA A 1 80 ? 9.335 0.819 -9.786 1.00 95.06 80 ALA A C 1
ATOM 574 O O . ALA A 1 80 ? 10.206 1.688 -9.879 1.00 95.06 80 ALA A O 1
ATOM 575 N N . LEU A 1 81 ? 8.317 0.919 -8.924 1.00 92.69 81 LEU A N 1
ATOM 576 C CA . LEU A 1 81 ? 8.163 2.045 -8.003 1.00 92.69 81 LEU A CA 1
ATOM 577 C C . LEU A 1 81 ? 9.332 2.128 -7.012 1.00 92.69 81 LEU A C 1
ATOM 579 O O . LEU A 1 81 ? 9.924 3.193 -6.853 1.00 92.69 81 LEU A O 1
ATOM 583 N N . ILE A 1 82 ? 9.700 1.005 -6.387 1.00 92.88 82 ILE A N 1
ATOM 584 C CA . ILE A 1 82 ? 10.811 0.939 -5.423 1.00 92.88 82 ILE A CA 1
ATOM 585 C C . ILE A 1 82 ? 12.137 1.292 -6.100 1.00 92.88 82 ILE A C 1
ATOM 587 O O . ILE A 1 82 ? 12.904 2.098 -5.577 1.00 92.88 82 ILE A O 1
ATOM 591 N N . VAL A 1 83 ? 12.400 0.728 -7.279 1.00 93.75 83 VAL A N 1
ATOM 592 C CA . VAL A 1 83 ? 13.608 1.013 -8.062 1.00 93.75 83 VAL A CA 1
ATOM 593 C C . VAL A 1 83 ? 13.674 2.499 -8.406 1.00 93.75 83 VAL A C 1
ATOM 595 O O . VAL A 1 83 ? 14.714 3.124 -8.207 1.00 93.75 83 VAL A O 1
ATOM 598 N N . SER A 1 84 ? 12.568 3.094 -8.866 1.00 91.69 84 SER A N 1
ATOM 599 C CA . SER A 1 84 ? 12.538 4.522 -9.181 1.00 91.69 84 SER A CA 1
ATOM 600 C C . SER A 1 84 ? 12.737 5.401 -7.945 1.00 91.69 84 SER A C 1
ATOM 602 O O . SER A 1 84 ? 13.413 6.422 -8.054 1.00 91.69 84 SER A O 1
ATOM 604 N N . ALA A 1 85 ? 12.180 5.025 -6.793 1.00 87.50 85 ALA A N 1
ATOM 605 C CA . ALA A 1 85 ? 12.353 5.760 -5.541 1.00 87.50 85 ALA A CA 1
ATOM 606 C C . ALA A 1 85 ? 13.809 5.726 -5.035 1.00 87.50 85 ALA A C 1
ATOM 608 O O . ALA A 1 85 ? 14.263 6.679 -4.411 1.00 87.50 85 ALA A O 1
ATOM 609 N N . ASN A 1 86 ? 14.562 4.669 -5.361 1.00 88.38 86 ASN A N 1
ATOM 610 C CA . ASN A 1 86 ? 15.974 4.499 -4.999 1.00 88.38 86 ASN A CA 1
ATOM 611 C C . ASN A 1 86 ? 16.959 5.001 -6.080 1.00 88.38 86 ASN A C 1
ATOM 613 O O . ASN A 1 86 ? 18.130 4.634 -6.078 1.00 88.38 86 ASN A O 1
ATOM 617 N N . GLY A 1 87 ? 16.513 5.833 -7.029 1.00 86.38 87 GLY A N 1
ATOM 618 C CA . GLY A 1 87 ? 17.394 6.429 -8.046 1.00 86.38 87 GLY A CA 1
ATOM 619 C C . GLY A 1 87 ? 17.610 5.585 -9.310 1.00 86.38 87 GLY A C 1
ATOM 620 O O . GLY A 1 87 ? 18.445 5.926 -10.148 1.00 86.38 87 GLY A O 1
ATOM 621 N N . GLY A 1 88 ? 16.844 4.506 -9.493 1.00 83.25 88 GLY A N 1
ATOM 622 C CA . GLY A 1 88 ? 16.686 3.816 -10.776 1.00 83.25 88 GLY A CA 1
ATOM 623 C C . GLY A 1 88 ? 17.773 2.806 -11.154 1.00 83.25 88 GLY A C 1
ATOM 624 O O . 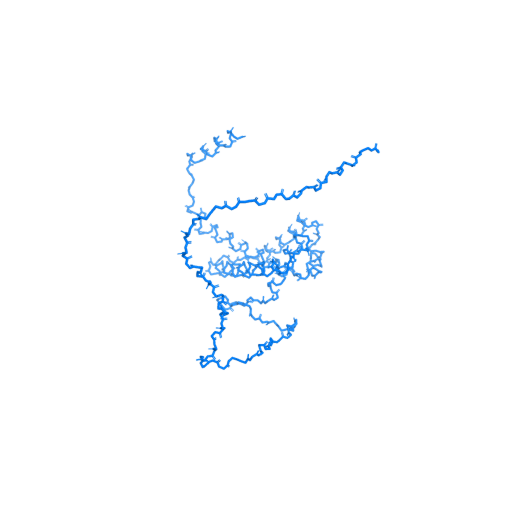GLY A 1 88 ? 17.647 2.162 -12.194 1.00 83.25 88 GLY A O 1
ATOM 625 N N . LYS A 1 89 ? 18.829 2.645 -10.348 1.00 84.25 89 LYS A N 1
ATOM 626 C CA . LYS A 1 89 ? 19.937 1.718 -10.627 1.00 84.25 89 LYS A CA 1
ATOM 627 C C . LYS A 1 89 ? 20.087 0.719 -9.492 1.00 84.25 89 LYS A C 1
ATOM 629 O O . LYS A 1 89 ? 20.421 1.107 -8.381 1.00 84.25 89 LYS A O 1
ATOM 634 N N . ILE A 1 90 ? 19.832 -0.549 -9.796 1.00 87.69 90 ILE A N 1
ATOM 635 C CA . ILE A 1 90 ? 19.961 -1.674 -8.870 1.00 87.69 90 ILE A CA 1
ATOM 636 C C . ILE A 1 90 ? 20.593 -2.834 -9.641 1.00 87.69 90 ILE A C 1
ATOM 638 O O . ILE A 1 90 ? 20.187 -3.112 -10.774 1.00 87.69 90 ILE A O 1
ATOM 642 N N . GLU A 1 91 ? 21.581 -3.493 -9.039 1.00 91.00 91 GLU A N 1
ATOM 643 C CA . GLU A 1 91 ? 22.242 -4.660 -9.627 1.00 91.00 91 GLU A CA 1
ATOM 644 C C . GLU A 1 91 ? 21.254 -5.823 -9.810 1.00 91.00 91 GLU A C 1
ATOM 646 O O . GLU A 1 91 ? 20.290 -5.972 -9.056 1.00 91.00 91 GLU A O 1
ATOM 651 N N . ALA A 1 92 ? 21.481 -6.682 -10.807 1.00 87.75 92 ALA A N 1
ATOM 652 C CA . ALA A 1 92 ? 20.524 -7.737 -11.162 1.00 87.75 92 ALA A CA 1
ATOM 653 C C . ALA A 1 92 ? 20.231 -8.710 -10.002 1.00 87.75 92 ALA A C 1
ATOM 655 O O . ALA A 1 92 ? 19.080 -9.091 -9.789 1.00 87.75 92 ALA A O 1
ATOM 656 N N . GLU A 1 93 ? 21.254 -9.068 -9.223 1.00 88.56 93 GLU A N 1
ATOM 657 C CA . GLU A 1 93 ? 21.111 -9.931 -8.045 1.00 88.56 93 GLU A CA 1
ATOM 658 C C . GLU A 1 93 ? 20.277 -9.262 -6.941 1.00 88.56 93 GLU A C 1
ATOM 660 O O . GLU A 1 93 ? 19.409 -9.882 -6.325 1.00 88.56 93 GLU A O 1
ATOM 665 N N . GLU A 1 94 ? 20.482 -7.965 -6.713 1.00 91.38 94 GLU A N 1
ATOM 666 C CA . GLU A 1 94 ? 19.689 -7.202 -5.753 1.00 91.38 94 GLU A CA 1
ATOM 667 C C . GLU A 1 94 ? 18.240 -7.040 -6.214 1.00 91.38 94 GLU A C 1
ATOM 669 O O . GLU A 1 94 ? 17.321 -7.181 -5.405 1.00 91.38 94 GLU A O 1
ATOM 674 N N . LYS A 1 95 ? 18.018 -6.851 -7.519 1.00 90.25 95 LYS A N 1
ATOM 675 C CA . LYS A 1 95 ? 16.678 -6.796 -8.104 1.00 90.25 95 LYS A CA 1
ATOM 676 C C . LYS A 1 95 ? 15.893 -8.090 -7.857 1.00 90.25 95 LYS A C 1
ATOM 678 O O . LYS A 1 95 ? 14.703 -8.016 -7.557 1.00 90.25 95 LYS A O 1
ATOM 683 N N . GLU A 1 96 ? 16.536 -9.257 -7.930 1.00 89.56 96 GLU A N 1
ATOM 684 C CA . GLU A 1 96 ? 15.885 -10.541 -7.630 1.00 89.56 96 GLU A CA 1
ATOM 685 C C . GLU A 1 96 ? 15.494 -10.659 -6.151 1.00 89.56 96 GLU A C 1
ATOM 687 O O . GLU A 1 96 ? 14.372 -11.047 -5.821 1.00 89.56 96 GLU A O 1
ATOM 692 N N . ARG A 1 97 ? 16.380 -10.246 -5.236 1.00 91.81 97 ARG A N 1
ATOM 693 C CA . ARG A 1 97 ? 16.061 -10.219 -3.799 1.00 91.81 97 ARG A CA 1
ATOM 694 C C . ARG A 1 97 ? 14.886 -9.287 -3.503 1.00 91.81 97 ARG A C 1
ATOM 696 O O . ARG A 1 97 ? 13.970 -9.668 -2.772 1.00 91.81 97 ARG A O 1
ATOM 703 N N . LEU A 1 98 ? 14.876 -8.100 -4.112 1.00 93.62 98 LEU A N 1
ATOM 704 C CA . LEU A 1 98 ? 13.773 -7.148 -3.988 1.00 93.62 98 LEU A CA 1
ATOM 705 C C . LEU A 1 98 ? 12.473 -7.705 -4.559 1.00 93.62 98 LEU A C 1
ATOM 707 O O . LEU A 1 98 ? 11.423 -7.500 -3.959 1.00 93.62 98 LEU A O 1
ATOM 711 N N . ARG A 1 99 ? 12.520 -8.449 -5.669 1.00 93.88 99 ARG A N 1
ATOM 712 C CA . ARG A 1 99 ? 11.337 -9.113 -6.226 1.00 93.88 99 ARG A CA 1
ATOM 713 C C . ARG A 1 99 ? 10.693 -10.056 -5.210 1.00 93.88 99 ARG A C 1
ATOM 715 O O . ARG A 1 99 ? 9.481 -10.004 -5.007 1.00 93.88 99 ARG A O 1
ATOM 722 N N . MET A 1 100 ? 11.498 -10.873 -4.534 1.00 93.50 100 MET A N 1
ATOM 723 C CA . MET A 1 100 ? 11.006 -11.790 -3.502 1.00 93.50 100 MET A CA 1
ATOM 724 C C . MET A 1 100 ? 10.443 -11.053 -2.282 1.00 93.50 100 MET A C 1
ATOM 726 O O . MET A 1 100 ? 9.423 -11.465 -1.727 1.00 93.50 100 MET A O 1
ATOM 730 N N . GLN A 1 101 ? 11.066 -9.942 -1.882 1.00 95.38 101 GLN A N 1
ATOM 731 C CA . GLN A 1 101 ? 10.552 -9.089 -0.810 1.00 95.38 101 GLN A CA 1
ATOM 732 C C . GLN A 1 101 ? 9.220 -8.433 -1.196 1.00 95.38 101 GLN A C 1
ATOM 734 O O . GLN A 1 101 ? 8.279 -8.428 -0.406 1.00 95.38 101 GLN A O 1
ATOM 739 N N . VAL A 1 102 ? 9.111 -7.932 -2.427 1.00 96.31 102 VAL A N 1
ATOM 740 C CA . VAL A 1 102 ? 7.876 -7.366 -2.977 1.00 96.31 102 VAL A CA 1
ATOM 741 C C . VAL A 1 102 ? 6.763 -8.403 -2.995 1.00 96.31 102 VAL A C 1
ATOM 743 O O . VAL A 1 102 ? 5.657 -8.097 -2.564 1.00 96.31 102 VAL A O 1
ATOM 746 N N . LEU A 1 103 ? 7.044 -9.626 -3.449 1.00 95.75 103 LEU A N 1
ATOM 747 C CA . LEU A 1 103 ? 6.053 -10.698 -3.456 1.00 95.75 103 LEU A CA 1
ATOM 748 C C . LEU A 1 103 ? 5.527 -10.984 -2.045 1.00 95.75 103 LEU A C 1
ATOM 750 O O . LEU A 1 103 ? 4.318 -11.095 -1.864 1.00 95.75 103 LEU A O 1
ATOM 754 N N . ARG A 1 104 ? 6.410 -11.053 -1.041 1.00 96.06 104 ARG A N 1
ATOM 755 C CA . ARG A 1 104 ? 6.002 -11.229 0.361 1.00 96.06 104 ARG A CA 1
ATOM 756 C C . ARG A 1 104 ? 5.112 -10.082 0.837 1.00 96.06 104 ARG A C 1
ATOM 758 O O . ARG A 1 104 ? 4.041 -10.340 1.369 1.00 96.06 104 ARG A O 1
ATOM 765 N N . ASN A 1 105 ? 5.504 -8.842 0.561 1.00 96.94 105 ASN A N 1
ATOM 766 C CA . ASN A 1 105 ? 4.701 -7.678 0.928 1.00 96.94 105 ASN A CA 1
ATOM 767 C C . ASN A 1 105 ? 3.328 -7.690 0.241 1.00 96.94 105 ASN A C 1
ATOM 769 O O . ASN A 1 105 ? 2.340 -7.335 0.867 1.00 96.94 105 ASN A O 1
ATOM 773 N N . LEU A 1 106 ? 3.242 -8.117 -1.024 1.00 97.00 106 LEU A N 1
ATOM 774 C CA . LEU A 1 106 ? 1.965 -8.248 -1.733 1.00 97.00 106 LEU A CA 1
ATOM 775 C C . LEU A 1 106 ? 1.090 -9.358 -1.143 1.00 97.00 106 LEU A C 1
ATOM 777 O O . LEU A 1 106 ? -0.130 -9.211 -1.113 1.00 97.00 106 LEU A O 1
ATOM 781 N N . ILE A 1 107 ? 1.682 -10.453 -0.664 1.00 96.88 107 ILE A N 1
ATOM 782 C CA . ILE A 1 107 ? 0.953 -11.498 0.067 1.00 96.88 107 ILE A CA 1
ATOM 783 C C . ILE A 1 107 ? 0.369 -10.914 1.358 1.00 96.88 107 ILE A C 1
ATOM 785 O O . ILE A 1 107 ? -0.834 -11.042 1.580 1.00 96.88 107 ILE A O 1
ATOM 789 N N . ASP A 1 108 ? 1.182 -10.225 2.159 1.00 97.19 108 ASP A N 1
ATOM 790 C CA . ASP A 1 108 ? 0.740 -9.622 3.421 1.00 97.19 108 ASP A CA 1
ATOM 791 C C . ASP A 1 108 ? -0.344 -8.555 3.187 1.00 97.19 108 ASP A C 1
ATOM 793 O O . ASP A 1 108 ? -1.382 -8.573 3.843 1.00 97.19 108 ASP A O 1
ATOM 797 N N . GLU A 1 109 ? -0.159 -7.687 2.188 1.00 97.81 109 GLU A N 1
ATOM 798 C CA . GLU A 1 109 ? -1.136 -6.679 1.744 1.00 97.81 109 GLU A CA 1
ATOM 799 C C . GLU A 1 109 ? -2.475 -7.333 1.367 1.00 97.81 109 GLU A C 1
ATOM 801 O O . GLU A 1 109 ? -3.546 -6.871 1.762 1.00 97.81 109 GLU A O 1
ATOM 806 N N . THR A 1 110 ? -2.423 -8.452 0.641 1.00 97.56 110 THR A N 1
ATOM 807 C CA . THR A 1 110 ? -3.614 -9.217 0.248 1.00 97.56 110 THR A CA 1
ATOM 808 C C . THR A 1 110 ? -4.340 -9.775 1.469 1.00 97.56 110 THR A C 1
ATOM 810 O O . THR A 1 110 ? -5.556 -9.626 1.587 1.00 97.56 110 THR A O 1
ATOM 813 N N . LEU A 1 111 ? -3.600 -10.369 2.407 1.00 97.88 111 LEU A N 1
ATOM 814 C CA . LEU A 1 111 ? -4.163 -10.906 3.645 1.00 97.88 111 LEU A CA 1
ATOM 815 C C . LEU A 1 111 ? -4.788 -9.807 4.510 1.00 97.88 111 LEU A C 1
ATOM 817 O O . LEU A 1 111 ? -5.888 -9.995 5.019 1.00 97.88 111 LEU A O 1
ATOM 821 N N . GLN A 1 112 ? -4.145 -8.644 4.628 1.00 97.31 112 GLN A N 1
ATOM 822 C CA . GLN A 1 112 ? -4.677 -7.498 5.372 1.00 97.31 112 GLN A CA 1
ATOM 823 C C . GLN A 1 112 ? -6.008 -7.012 4.789 1.00 97.31 112 GLN A C 1
ATOM 825 O O . GLN A 1 112 ? -6.960 -6.780 5.534 1.00 97.31 112 GLN A O 1
ATOM 830 N N . ILE A 1 113 ? -6.101 -6.890 3.461 1.00 97.75 113 ILE A N 1
ATOM 831 C CA . ILE A 1 113 ? -7.334 -6.471 2.778 1.00 97.75 113 ILE A CA 1
ATOM 832 C C . ILE A 1 113 ? -8.454 -7.494 3.003 1.00 97.75 113 ILE A C 1
ATOM 834 O O . ILE A 1 113 ? -9.593 -7.113 3.288 1.00 97.75 113 ILE A O 1
ATOM 838 N N . GLN A 1 114 ? -8.141 -8.787 2.893 1.00 97.69 114 GLN A N 1
ATOM 839 C CA . GLN A 1 114 ? -9.106 -9.862 3.123 1.00 97.69 114 GLN A CA 1
ATOM 840 C C . GLN A 1 114 ? -9.590 -9.892 4.572 1.00 97.69 114 GLN A C 1
ATOM 842 O O . GLN A 1 114 ? -10.793 -9.983 4.806 1.00 97.69 114 GLN A O 1
ATOM 847 N N . GLU A 1 115 ? -8.679 -9.756 5.531 1.00 97.00 115 GLU A N 1
ATOM 848 C CA . GLU A 1 115 ? -9.006 -9.766 6.953 1.00 97.00 115 GLU A CA 1
ATOM 849 C C . GLU A 1 115 ? -9.838 -8.540 7.340 1.00 97.00 115 GLU A C 1
ATOM 851 O O . GLU A 1 115 ? -10.849 -8.675 8.019 1.00 97.00 115 GLU A O 1
ATOM 856 N N . ALA A 1 116 ? -9.508 -7.347 6.837 1.00 97.06 116 ALA A N 1
ATOM 857 C CA . ALA A 1 116 ? -10.321 -6.153 7.072 1.00 97.06 116 ALA A CA 1
ATOM 858 C C . ALA A 1 116 ? -11.753 -6.308 6.536 1.00 97.06 116 ALA A C 1
ATOM 860 O O . ALA A 1 116 ? -12.701 -5.841 7.172 1.00 97.06 116 ALA A O 1
ATOM 861 N N . LYS A 1 117 ? -11.920 -6.998 5.398 1.00 95.69 117 LYS A N 1
ATOM 862 C CA . LYS A 1 117 ? -13.233 -7.351 4.845 1.00 95.69 117 LYS A CA 1
ATOM 863 C C . LYS A 1 117 ? -13.951 -8.406 5.693 1.00 95.69 117 LYS A C 1
ATOM 865 O O . LYS A 1 117 ? -15.144 -8.259 5.927 1.00 95.69 117 LYS A O 1
ATOM 870 N N . ALA A 1 118 ? -13.249 -9.441 6.153 1.00 95.81 118 ALA A N 1
ATOM 871 C CA . ALA A 1 118 ? -13.801 -10.477 7.032 1.00 95.81 118 ALA A CA 1
ATOM 872 C C . ALA A 1 118 ? -14.198 -9.923 8.413 1.00 95.81 118 ALA A C 1
ATOM 874 O O . ALA A 1 118 ? -15.122 -10.419 9.048 1.00 95.81 118 ALA A O 1
ATOM 875 N N . ALA A 1 119 ? -13.524 -8.862 8.849 1.00 94.62 119 ALA A N 1
ATOM 876 C CA . ALA A 1 119 ? -13.789 -8.117 10.066 1.00 94.62 119 ALA A CA 1
ATOM 877 C C . ALA A 1 119 ? -14.881 -7.034 9.907 1.00 94.62 119 ALA A C 1
ATOM 879 O O . ALA A 1 119 ? -14.990 -6.172 10.775 1.00 94.62 119 ALA A O 1
ATOM 880 N N . ASP A 1 120 ? -15.669 -7.014 8.827 1.00 94.06 120 ASP A N 1
ATOM 881 C CA . ASP A 1 120 ? -16.702 -5.987 8.580 1.00 94.06 120 ASP A CA 1
ATOM 882 C C . ASP A 1 120 ? -16.180 -4.533 8.671 1.00 94.06 120 ASP A C 1
ATOM 884 O O . ASP A 1 120 ? -16.926 -3.586 8.922 1.00 94.06 120 ASP A O 1
ATOM 888 N N . THR A 1 121 ? -14.879 -4.336 8.443 1.00 93.62 121 THR A N 1
ATOM 889 C CA . THR A 1 121 ? -14.212 -3.026 8.405 1.00 93.62 121 THR A CA 1
ATOM 890 C C . THR A 1 121 ? -13.493 -2.813 7.069 1.00 93.62 121 THR A C 1
ATOM 892 O O . THR A 1 121 ? -12.284 -2.543 7.057 1.00 93.62 121 THR A O 1
ATOM 895 N N . PRO A 1 122 ? -14.192 -2.968 5.924 1.00 94.56 122 PRO A N 1
ATOM 896 C CA . PRO A 1 122 ? -13.575 -2.804 4.618 1.00 94.56 122 PRO A CA 1
ATOM 897 C C . PRO A 1 122 ? -13.065 -1.373 4.441 1.00 94.56 122 PRO A C 1
ATOM 899 O O . PRO A 1 122 ? -13.575 -0.421 5.030 1.00 94.56 122 PRO A O 1
ATOM 902 N N . VAL A 1 123 ? -12.042 -1.226 3.608 1.00 96.81 123 VAL A N 1
ATOM 903 C CA . VAL A 1 123 ? -11.518 0.088 3.238 1.00 96.81 123 VAL A CA 1
ATOM 904 C C . VAL A 1 123 ? -12.403 0.689 2.152 1.00 96.81 123 VAL A C 1
ATOM 906 O O . VAL A 1 123 ? -12.640 0.041 1.134 1.00 96.81 123 VAL A O 1
ATOM 909 N N . ASP A 1 124 ? -12.856 1.923 2.366 1.00 96.62 124 ASP A N 1
ATOM 910 C CA . ASP A 1 124 ? -13.638 2.683 1.390 1.00 96.62 124 ASP A CA 1
ATOM 911 C C . ASP A 1 124 ? -12.753 3.152 0.223 1.00 96.62 124 ASP A C 1
ATOM 913 O O . ASP A 1 124 ? -11.662 3.698 0.418 1.00 96.62 124 ASP A O 1
ATOM 917 N N . ASP A 1 125 ? -13.240 2.975 -1.002 1.00 96.50 125 ASP A N 1
ATOM 918 C CA . ASP A 1 125 ? -12.556 3.416 -2.215 1.00 96.50 125 ASP A CA 1
ATOM 919 C C . ASP A 1 125 ? -12.387 4.941 -2.252 1.00 96.50 125 ASP A C 1
ATOM 921 O O . ASP A 1 125 ? -11.347 5.425 -2.704 1.00 96.50 125 ASP A O 1
ATOM 925 N N . ALA A 1 126 ? -13.337 5.705 -1.699 1.00 97.69 126 ALA A N 1
ATOM 926 C CA . ALA A 1 126 ? -13.201 7.158 -1.590 1.00 97.69 126 ALA A CA 1
ATOM 927 C C . ALA A 1 126 ? -12.031 7.557 -0.672 1.00 97.69 126 ALA A C 1
ATOM 929 O O . ALA A 1 126 ? -11.313 8.522 -0.943 1.00 97.69 126 ALA A O 1
ATOM 930 N N . GLN A 1 127 ? -11.786 6.784 0.390 1.00 97.31 127 GLN A N 1
ATOM 931 C CA . GLN A 1 127 ? -10.657 7.002 1.296 1.00 97.31 127 GLN A CA 1
ATOM 932 C C . GLN A 1 127 ? -9.317 6.665 0.629 1.00 97.31 127 GLN A C 1
ATOM 934 O O . GLN A 1 127 ? -8.316 7.358 0.856 1.00 97.31 127 GLN A O 1
ATOM 939 N N . VAL A 1 128 ? -9.291 5.615 -0.200 1.00 98.12 128 VAL A N 1
ATOM 940 C CA . VAL A 1 128 ? -8.119 5.266 -1.014 1.00 98.12 128 VAL A CA 1
ATOM 941 C C . VAL A 1 128 ? -7.807 6.393 -1.991 1.00 98.12 128 VAL A C 1
ATOM 943 O O . VAL A 1 128 ? -6.652 6.810 -2.062 1.00 98.12 128 VAL A O 1
ATOM 946 N N . GLU A 1 129 ? -8.814 6.929 -2.686 1.00 97.38 129 GLU A N 1
ATOM 947 C CA . GLU A 1 129 ? -8.620 8.023 -3.642 1.00 97.38 129 GLU A CA 1
ATOM 948 C C . GLU A 1 129 ? -8.112 9.292 -2.956 1.00 97.38 129 GLU A C 1
ATOM 950 O O . GLU A 1 129 ? -7.064 9.814 -3.326 1.00 97.38 129 GLU A O 1
ATOM 955 N N . ALA A 1 130 ? -8.760 9.719 -1.870 1.00 97.00 130 ALA A N 1
ATOM 956 C CA . ALA A 1 130 ? -8.324 10.885 -1.102 1.00 97.00 130 ALA A CA 1
ATOM 957 C C . ALA A 1 130 ? -6.889 10.728 -0.565 1.00 97.00 130 ALA A C 1
ATOM 959 O O . ALA A 1 130 ? -6.129 11.692 -0.443 1.00 97.00 130 ALA A O 1
ATOM 960 N N . THR A 1 131 ? -6.485 9.499 -0.231 1.00 96.69 131 THR A N 1
ATOM 961 C CA . THR A 1 131 ? -5.106 9.212 0.174 1.00 96.69 131 THR A CA 1
ATOM 962 C C . THR A 1 131 ? -4.147 9.234 -1.008 1.00 96.69 131 THR A C 1
ATOM 964 O O . THR A 1 131 ? -3.050 9.769 -0.873 1.00 96.69 131 THR A O 1
ATOM 967 N N . PHE A 1 132 ? -4.549 8.722 -2.168 1.00 96.50 132 PHE A N 1
ATOM 968 C CA . PHE A 1 132 ? -3.760 8.792 -3.393 1.00 96.50 132 PHE A CA 1
ATOM 969 C C . PHE A 1 13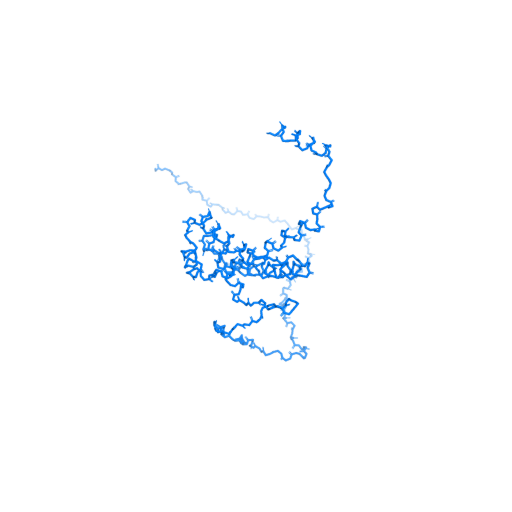2 ? -3.512 10.245 -3.826 1.00 96.50 132 PHE A C 1
ATOM 971 O O . PHE A 1 132 ? -2.366 10.614 -4.076 1.00 96.50 132 PHE A O 1
ATOM 978 N N . GLU A 1 133 ? -4.539 11.097 -3.810 1.00 96.00 133 GLU A N 1
ATOM 979 C CA . GLU A 1 133 ? -4.418 12.532 -4.103 1.00 96.00 133 GLU A CA 1
ATOM 980 C C . GLU A 1 133 ? -3.457 13.237 -3.137 1.00 96.00 133 GLU A C 1
ATOM 982 O O . GLU A 1 133 ? -2.592 14.024 -3.538 1.00 96.00 133 GLU A O 1
ATOM 987 N N . ARG A 1 134 ? -3.557 12.913 -1.844 1.00 94.69 134 ARG A N 1
ATOM 988 C CA . ARG A 1 134 ? -2.636 13.424 -0.826 1.00 94.69 134 ARG A CA 1
ATOM 989 C C . ARG A 1 134 ? -1.203 12.969 -1.081 1.00 94.69 134 ARG A C 1
ATOM 991 O O . ARG A 1 134 ? -0.277 13.759 -0.930 1.00 94.69 134 ARG A O 1
ATOM 998 N N . VAL A 1 135 ? -1.001 11.715 -1.480 1.00 91.56 135 VAL A N 1
ATOM 999 C CA . VAL A 1 135 ? 0.334 11.202 -1.808 1.00 91.56 135 VAL A CA 1
ATOM 1000 C C . VAL A 1 135 ? 0.900 11.922 -3.031 1.00 91.56 135 VAL A C 1
ATOM 1002 O O . VAL A 1 135 ? 2.040 12.382 -2.967 1.00 91.56 135 VAL A O 1
ATOM 1005 N N . ALA A 1 136 ? 0.111 12.087 -4.096 1.00 92.19 136 ALA A N 1
ATOM 1006 C CA . ALA A 1 136 ? 0.515 12.798 -5.309 1.00 92.19 136 ALA A CA 1
ATOM 1007 C C . ALA A 1 136 ? 0.977 14.232 -5.007 1.00 92.19 136 ALA A C 1
ATOM 1009 O O . ALA A 1 136 ? 2.061 14.651 -5.419 1.00 92.19 136 ALA A O 1
ATOM 1010 N N . THR A 1 137 ? 0.188 14.956 -4.214 1.00 92.12 137 THR A N 1
ATOM 1011 C CA . THR A 1 137 ? 0.456 16.359 -3.885 1.00 92.12 137 THR A CA 1
ATOM 1012 C C . THR A 1 137 ? 1.606 16.521 -2.892 1.00 92.12 137 THR A C 1
ATOM 1014 O O . THR A 1 137 ? 2.502 17.325 -3.133 1.00 92.12 137 THR A O 1
ATOM 1017 N N . GLN A 1 138 ? 1.628 15.749 -1.802 1.00 86.25 138 GLN A N 1
ATOM 1018 C CA . GLN A 1 138 ? 2.591 15.945 -0.711 1.00 86.25 138 GLN A CA 1
ATOM 1019 C C . GLN A 1 138 ? 3.949 15.285 -0.961 1.00 86.25 138 GLN A C 1
ATOM 1021 O O . GLN A 1 138 ? 4.971 15.857 -0.598 1.00 86.25 138 GLN A O 1
ATOM 1026 N N . ASN A 1 139 ? 3.981 14.089 -1.558 1.00 77.00 139 ASN A N 1
ATOM 1027 C CA . ASN A 1 139 ? 5.233 13.337 -1.718 1.00 77.00 139 ASN A CA 1
ATOM 1028 C C . ASN A 1 139 ? 5.909 13.621 -3.060 1.00 77.00 139 ASN A C 1
ATOM 1030 O O . ASN A 1 139 ? 7.132 13.588 -3.151 1.00 77.00 139 ASN A O 1
ATOM 1034 N N . PHE A 1 140 ? 5.117 13.901 -4.098 1.00 76.75 140 PHE A N 1
ATOM 1035 C CA . PHE A 1 140 ? 5.624 14.065 -5.460 1.00 76.75 140 PHE A CA 1
ATOM 1036 C C . PHE A 1 140 ? 5.468 15.490 -6.000 1.00 76.75 140 PHE A C 1
ATOM 1038 O O . PHE A 1 140 ? 6.050 15.794 -7.040 1.00 76.75 140 PHE A O 1
ATOM 1045 N N . GLY A 1 141 ? 4.716 16.370 -5.323 1.00 82.50 141 GLY A N 1
ATOM 1046 C CA . GLY A 1 141 ? 4.453 17.731 -5.805 1.00 82.50 141 GLY A CA 1
ATOM 1047 C C . GLY A 1 141 ? 3.699 17.751 -7.138 1.00 82.50 141 GLY A C 1
ATOM 1048 O O . GLY A 1 141 ? 3.895 18.654 -7.949 1.00 82.50 141 GLY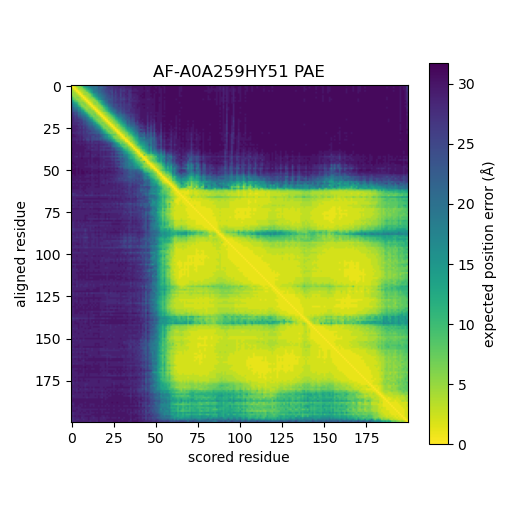 A O 1
ATOM 1049 N N . GLN A 1 142 ? 2.896 16.720 -7.403 1.00 86.12 142 GLN A N 1
ATOM 1050 C CA . GLN A 1 142 ? 2.237 16.475 -8.683 1.00 86.12 142 GLN A CA 1
ATOM 1051 C C . GLN A 1 142 ? 0.717 16.469 -8.528 1.00 86.12 142 GLN A C 1
ATOM 1053 O O . GLN A 1 142 ? 0.183 16.166 -7.460 1.00 86.12 142 GLN A O 1
ATOM 1058 N N . THR A 1 143 ? 0.008 16.770 -9.619 1.00 93.69 143 THR A N 1
ATOM 1059 C CA . THR A 1 143 ? -1.425 16.463 -9.697 1.00 93.69 143 THR A CA 1
ATOM 1060 C C . THR A 1 143 ? -1.617 14.943 -9.781 1.00 93.69 143 THR A C 1
ATOM 1062 O O . THR A 1 143 ? -0.706 14.249 -10.256 1.00 93.69 143 THR A O 1
ATOM 1065 N N . PRO A 1 144 ? -2.776 14.403 -9.366 1.00 92.25 144 PRO A N 1
ATOM 1066 C CA . PRO A 1 144 ? -3.071 12.977 -9.499 1.00 92.25 144 PRO A CA 1
ATOM 1067 C C . PRO A 1 144 ? -2.818 12.458 -10.922 1.00 92.25 144 PRO A C 1
ATOM 1069 O O . PRO A 1 144 ? -2.133 11.456 -11.104 1.00 92.25 144 PRO A O 1
ATOM 1072 N N . GLU A 1 145 ? -3.234 13.198 -11.951 1.00 93.94 145 GLU A N 1
ATOM 1073 C CA . GLU A 1 145 ? -3.062 12.815 -13.358 1.00 93.94 145 GLU A CA 1
ATOM 1074 C C . GLU A 1 145 ? -1.590 12.824 -13.792 1.00 93.94 145 GLU A C 1
ATOM 1076 O O . GLU A 1 145 ? -1.154 11.989 -14.591 1.00 93.94 145 GLU A O 1
ATOM 1081 N N . ALA A 1 146 ? -0.800 13.779 -13.291 1.00 93.56 146 ALA A N 1
ATOM 1082 C CA . ALA A 1 146 ? 0.638 13.813 -13.536 1.00 93.56 146 ALA A CA 1
ATOM 1083 C C . ALA A 1 146 ? 1.338 12.618 -12.873 1.00 93.56 146 ALA A C 1
ATOM 1085 O O . ALA A 1 146 ? 2.228 12.018 -13.485 1.00 93.56 146 ALA A O 1
ATOM 1086 N N . MET A 1 147 ? 0.882 12.227 -11.681 1.00 93.75 147 MET A N 1
ATOM 1087 C CA . MET A 1 147 ? 1.378 11.054 -10.975 1.00 93.75 147 MET A CA 1
ATOM 1088 C C . MET A 1 147 ? 1.060 9.760 -11.729 1.00 93.75 147 MET A C 1
ATOM 1090 O O . MET A 1 147 ? 1.947 8.926 -11.898 1.00 93.75 147 MET A O 1
ATOM 1094 N N . GLU A 1 148 ? -0.155 9.588 -12.253 1.00 94.31 148 GLU A N 1
ATOM 1095 C CA . GLU A 1 148 ? -0.502 8.397 -13.045 1.00 94.31 148 GLU A CA 1
ATOM 1096 C C . GLU A 1 148 ? 0.383 8.253 -14.290 1.00 94.31 148 GLU A C 1
ATOM 1098 O O . GLU A 1 148 ? 0.890 7.166 -14.595 1.00 94.31 148 GLU A O 1
ATOM 1103 N N . LYS A 1 149 ? 0.634 9.370 -14.986 1.00 95.06 149 LYS A N 1
ATOM 1104 C CA . LYS A 1 149 ? 1.549 9.412 -16.136 1.00 95.06 149 LYS A CA 1
ATOM 1105 C C . LYS A 1 149 ? 2.977 9.060 -15.732 1.00 95.06 149 LYS A C 1
ATOM 1107 O O . LYS A 1 149 ? 3.661 8.348 -16.467 1.00 95.06 149 LYS A O 1
ATOM 1112 N N . TYR A 1 150 ? 3.435 9.551 -14.584 1.00 93.00 150 TYR A N 1
ATOM 1113 C CA . TYR A 1 150 ? 4.749 9.223 -14.044 1.00 93.00 150 TYR A CA 1
ATOM 1114 C C . TYR A 1 150 ? 4.867 7.732 -13.699 1.00 93.00 150 TYR A C 1
ATOM 1116 O O . TYR A 1 150 ? 5.798 7.083 -14.174 1.00 93.00 150 TYR A O 1
ATOM 1124 N N . LEU A 1 151 ? 3.899 7.174 -12.964 1.00 94.88 151 LEU A N 1
ATOM 1125 C CA . LEU A 1 151 ? 3.864 5.755 -12.597 1.00 94.88 151 LEU A CA 1
ATOM 1126 C C . LEU A 1 151 ? 3.894 4.862 -13.840 1.00 94.88 151 LEU A C 1
ATOM 1128 O O . LEU A 1 151 ? 4.692 3.932 -13.909 1.00 94.88 151 LEU A O 1
ATOM 1132 N N . THR A 1 152 ? 3.103 5.203 -14.857 1.00 95.62 152 THR A N 1
ATOM 1133 C CA . THR A 1 152 ? 3.097 4.480 -16.136 1.00 95.62 152 THR A CA 1
ATOM 1134 C C . THR A 1 152 ? 4.459 4.556 -16.832 1.00 95.62 152 THR A C 1
ATOM 1136 O O . THR A 1 152 ? 4.965 3.547 -17.318 1.00 95.62 152 THR A O 1
ATOM 1139 N N . ARG A 1 153 ? 5.096 5.737 -16.849 1.00 94.88 153 ARG A N 1
ATOM 1140 C CA . ARG A 1 153 ? 6.413 5.943 -17.477 1.00 94.88 153 ARG A CA 1
ATOM 1141 C C . ARG A 1 153 ? 7.503 5.080 -16.845 1.00 94.88 153 ARG A C 1
ATOM 1143 O O . ARG A 1 153 ? 8.370 4.597 -17.565 1.00 94.88 153 ARG A O 1
ATOM 1150 N N . ILE A 1 154 ? 7.477 4.903 -15.525 1.00 94.25 154 ILE A N 1
ATOM 1151 C CA . ILE A 1 154 ? 8.477 4.089 -14.819 1.00 94.25 154 ILE A CA 1
ATOM 1152 C C . ILE A 1 154 ? 8.173 2.583 -14.865 1.00 94.25 154 ILE A C 1
ATOM 1154 O O . ILE A 1 154 ? 8.960 1.803 -14.343 1.00 94.25 154 ILE A O 1
ATOM 1158 N N . GLY A 1 155 ? 7.062 2.160 -15.480 1.00 94.31 155 GLY A N 1
ATOM 1159 C CA . GLY A 1 155 ? 6.640 0.755 -15.530 1.00 94.31 155 GLY A CA 1
ATOM 1160 C C . GLY A 1 155 ? 5.831 0.290 -14.313 1.00 94.31 155 GLY A C 1
ATOM 1161 O O . GLY A 1 155 ? 5.637 -0.908 -14.126 1.00 94.31 155 GLY A O 1
ATOM 1162 N N . SER A 1 156 ? 5.354 1.223 -13.489 1.00 95.88 156 SER A N 1
ATOM 1163 C CA . SER A 1 156 ? 4.409 0.979 -12.397 1.00 95.88 156 SER A CA 1
ATOM 1164 C C . SER A 1 156 ? 2.968 1.296 -12.838 1.00 95.88 156 SER A C 1
ATOM 1166 O O . SER A 1 156 ? 2.689 1.482 -14.023 1.00 95.88 156 SER A O 1
ATOM 1168 N N . SER A 1 157 ? 2.022 1.341 -11.899 1.00 96.31 157 SER A N 1
ATOM 1169 C CA . SER A 1 157 ? 0.629 1.713 -12.171 1.00 96.31 157 SER A CA 1
ATOM 1170 C C . SER A 1 157 ? -0.013 2.427 -10.980 1.00 96.31 157 SER A C 1
ATOM 1172 O O . SER A 1 157 ? 0.335 2.168 -9.824 1.00 96.31 157 SER A O 1
ATOM 1174 N N . SER A 1 158 ? -0.991 3.302 -11.246 1.00 96.12 158 SER A N 1
ATOM 1175 C CA . SER A 1 158 ? -1.797 3.907 -10.175 1.00 96.12 158 SER A CA 1
ATOM 1176 C C . SER A 1 158 ? -2.582 2.846 -9.407 1.00 96.12 158 SER A C 1
ATOM 1178 O O . SER A 1 158 ? -2.667 2.925 -8.186 1.00 96.12 158 SER A O 1
ATOM 1180 N N . ALA A 1 159 ? -3.046 1.790 -10.082 1.00 96.12 159 ALA A N 1
ATOM 1181 C CA . ALA A 1 159 ? -3.687 0.639 -9.449 1.00 96.12 159 ALA A CA 1
ATOM 1182 C C . ALA A 1 159 ? -2.781 -0.051 -8.412 1.00 96.12 159 ALA A C 1
ATOM 1184 O O . ALA A 1 159 ? -3.236 -0.332 -7.305 1.00 96.12 159 ALA A O 1
ATOM 1185 N N . SER A 1 160 ? -1.498 -0.268 -8.722 1.00 96.12 160 SER A N 1
ATOM 1186 C CA . SER A 1 160 ? -0.531 -0.865 -7.789 1.00 96.12 160 SER A CA 1
ATOM 1187 C C . SER A 1 160 ? -0.326 0.012 -6.550 1.00 96.12 160 SER A C 1
ATOM 1189 O O . SER A 1 160 ? -0.300 -0.488 -5.421 1.00 96.12 160 SER A O 1
ATOM 1191 N N . LEU A 1 161 ? -0.231 1.335 -6.719 1.00 95.38 161 LEU A N 1
ATOM 1192 C CA . LEU A 1 161 ? -0.103 2.253 -5.585 1.00 95.38 161 LEU A CA 1
ATOM 1193 C C . LEU A 1 161 ? -1.399 2.356 -4.766 1.00 95.38 161 LEU A C 1
ATOM 1195 O O . LEU A 1 161 ? -1.354 2.276 -3.542 1.00 95.38 161 LEU A O 1
ATOM 1199 N N . LYS A 1 162 ? -2.560 2.463 -5.416 1.00 97.50 162 LYS A N 1
ATOM 1200 C CA . LYS A 1 162 ? -3.871 2.472 -4.746 1.00 97.50 162 LYS A CA 1
ATOM 1201 C C . LYS A 1 162 ? -4.115 1.175 -3.970 1.00 97.50 162 LYS A C 1
ATOM 1203 O O . LYS A 1 162 ? -4.650 1.216 -2.867 1.00 97.50 162 LYS A O 1
ATOM 1208 N N . ARG A 1 163 ? -3.663 0.029 -4.489 1.00 97.31 163 ARG A N 1
ATOM 1209 C CA . ARG A 1 163 ? -3.696 -1.250 -3.764 1.00 97.31 163 ARG A CA 1
ATOM 1210 C C . ARG A 1 163 ? -2.818 -1.224 -2.504 1.00 97.31 163 ARG A C 1
ATOM 1212 O O . ARG A 1 163 ? -3.288 -1.653 -1.456 1.00 97.31 163 ARG A O 1
ATOM 1219 N N . GLN A 1 164 ? -1.628 -0.619 -2.577 1.00 96.88 164 GLN A N 1
ATOM 1220 C CA . GLN A 1 164 ? -0.758 -0.399 -1.407 1.00 96.88 164 GLN A CA 1
ATOM 1221 C C . GLN A 1 164 ? -1.462 0.402 -0.320 1.00 96.88 164 GLN A C 1
ATOM 1223 O O . GLN A 1 164 ? -1.477 0.021 0.845 1.00 96.88 164 GLN A O 1
ATOM 1228 N N . ILE A 1 165 ? -2.060 1.520 -0.732 1.00 97.44 165 ILE A N 1
ATOM 1229 C CA . ILE A 1 165 ? -2.813 2.407 0.149 1.00 97.44 165 ILE A CA 1
ATOM 1230 C C . ILE A 1 165 ? -3.962 1.633 0.795 1.00 97.44 165 ILE A C 1
ATOM 1232 O O . ILE A 1 165 ? -4.174 1.747 1.998 1.00 97.44 165 ILE A O 1
ATOM 1236 N N . ARG A 1 166 ? -4.677 0.808 0.021 1.00 98.38 166 ARG A N 1
ATOM 1237 C CA . ARG A 1 166 ? -5.753 -0.032 0.548 1.00 98.38 166 ARG A CA 1
ATOM 1238 C C . ARG A 1 166 ? -5.247 -1.023 1.598 1.00 98.38 166 ARG A C 1
ATOM 1240 O O . ARG A 1 166 ? -5.892 -1.146 2.631 1.00 98.38 166 ARG A O 1
ATOM 1247 N N . GLY A 1 167 ? -4.121 -1.696 1.367 1.00 97.88 167 GLY A N 1
ATOM 1248 C CA . GLY A 1 167 ? -3.526 -2.603 2.355 1.00 97.88 167 GLY A CA 1
ATOM 1249 C C . GLY A 1 167 ? -3.151 -1.898 3.656 1.00 97.88 167 GLY A C 1
ATOM 1250 O O . GLY A 1 167 ? -3.537 -2.343 4.732 1.00 97.88 167 GLY A O 1
ATOM 1251 N N . GLU A 1 168 ? -2.509 -0.734 3.559 1.00 97.56 168 GLU A N 1
ATOM 1252 C CA . GLU A 1 168 ? -2.141 0.070 4.728 1.00 97.56 168 GLU A CA 1
ATOM 1253 C C . GLU A 1 168 ? -3.375 0.545 5.516 1.00 97.56 168 GLU A C 1
ATOM 1255 O O . GLU A 1 168 ? -3.436 0.416 6.737 1.00 97.56 168 GLU A O 1
ATOM 1260 N N . LEU A 1 169 ? -4.410 1.034 4.827 1.00 98.06 169 LEU A N 1
ATOM 1261 C CA . LEU A 1 169 ? -5.667 1.425 5.471 1.00 98.06 169 LEU A CA 1
ATOM 1262 C C . LEU A 1 169 ? -6.384 0.224 6.106 1.00 98.06 169 LEU A C 1
ATOM 1264 O O . LEU A 1 169 ? -6.933 0.347 7.202 1.00 98.06 169 LEU A O 1
ATOM 1268 N N . ALA A 1 170 ? -6.349 -0.942 5.456 1.00 98.00 170 ALA A N 1
ATOM 1269 C CA . ALA A 1 170 ? -6.914 -2.180 5.983 1.00 98.00 170 ALA A CA 1
ATOM 1270 C C . ALA A 1 170 ? -6.201 -2.588 7.277 1.00 98.00 170 ALA A C 1
ATOM 1272 O O . ALA A 1 170 ? -6.851 -2.862 8.287 1.00 98.00 170 ALA A O 1
ATOM 1273 N N . TRP A 1 171 ? -4.870 -2.535 7.281 1.00 97.38 171 TRP A N 1
ATOM 1274 C CA . TRP A 1 171 ? -4.067 -2.798 8.467 1.00 97.38 171 TRP A CA 1
ATOM 1275 C C . TRP A 1 171 ? -4.373 -1.825 9.611 1.00 97.38 171 TRP A C 1
ATOM 1277 O O . TRP A 1 171 ? -4.597 -2.252 10.744 1.00 97.38 171 TRP A O 1
ATOM 1287 N N . GLN A 1 172 ? -4.473 -0.525 9.326 1.00 96.56 172 GLN A N 1
ATOM 1288 C CA . GLN A 1 172 ? -4.842 0.473 10.334 1.00 96.56 172 GLN A CA 1
ATOM 1289 C C . GLN A 1 172 ? -6.232 0.216 10.924 1.00 96.56 172 GLN A C 1
ATOM 1291 O O . GLN A 1 172 ? -6.417 0.350 12.134 1.00 96.56 172 GLN A O 1
ATOM 1296 N N . ASN A 1 173 ? -7.212 -0.162 10.098 1.00 95.44 173 ASN A N 1
ATOM 1297 C CA . ASN A 1 173 ? -8.550 -0.524 10.569 1.00 95.44 173 ASN A CA 1
ATOM 1298 C C . ASN A 1 173 ? -8.487 -1.713 11.540 1.00 95.44 173 ASN A C 1
ATOM 1300 O O . ASN A 1 173 ? -9.064 -1.649 12.628 1.00 95.44 173 ASN A O 1
ATOM 1304 N N . LEU A 1 174 ? -7.732 -2.754 11.178 1.00 95.81 174 LEU A N 1
ATOM 1305 C CA . LEU A 1 174 ? -7.533 -3.940 12.009 1.00 95.81 174 LEU A CA 1
ATOM 1306 C C . LEU A 1 174 ? -6.836 -3.606 13.329 1.00 95.81 174 LEU A C 1
ATOM 1308 O O . LEU A 1 174 ? -7.278 -4.062 14.382 1.00 95.81 174 LEU A O 1
ATOM 1312 N N . LEU A 1 175 ? -5.798 -2.768 13.302 1.00 95.00 175 LEU A N 1
ATOM 1313 C CA . LEU A 1 175 ? -5.075 -2.354 14.503 1.00 95.00 175 LEU A CA 1
ATOM 1314 C C . LEU A 1 175 ? -5.979 -1.579 15.473 1.00 95.00 175 LEU A C 1
ATOM 1316 O O . LEU A 1 175 ? -6.009 -1.884 16.669 1.00 95.00 175 LEU A O 1
ATOM 1320 N N . ARG A 1 176 ? -6.761 -0.616 14.963 1.00 93.56 176 ARG A N 1
ATOM 1321 C CA . ARG A 1 176 ? -7.714 0.157 15.779 1.00 93.56 176 ARG A CA 1
ATOM 1322 C C . ARG A 1 176 ? -8.789 -0.723 16.409 1.00 93.56 176 ARG A C 1
ATOM 1324 O O . ARG A 1 176 ? -9.239 -0.433 17.511 1.00 93.56 176 ARG A O 1
ATOM 1331 N N . ARG A 1 177 ? -9.204 -1.792 15.726 1.00 92.75 177 ARG A N 1
ATOM 1332 C CA . ARG A 1 177 ? -10.239 -2.700 16.229 1.00 92.75 177 ARG A CA 1
ATOM 1333 C C . ARG A 1 177 ? -9.695 -3.729 17.216 1.00 92.75 177 ARG A C 1
ATOM 1335 O O . ARG A 1 177 ? -10.304 -3.958 18.254 1.00 92.75 177 ARG A O 1
ATOM 1342 N N . ASN A 1 178 ? -8.571 -4.356 16.884 1.00 91.56 178 ASN A N 1
ATOM 1343 C CA . ASN A 1 178 ? -8.118 -5.576 17.550 1.00 91.56 178 ASN A CA 1
ATOM 1344 C C . ASN A 1 178 ? -6.994 -5.338 18.564 1.00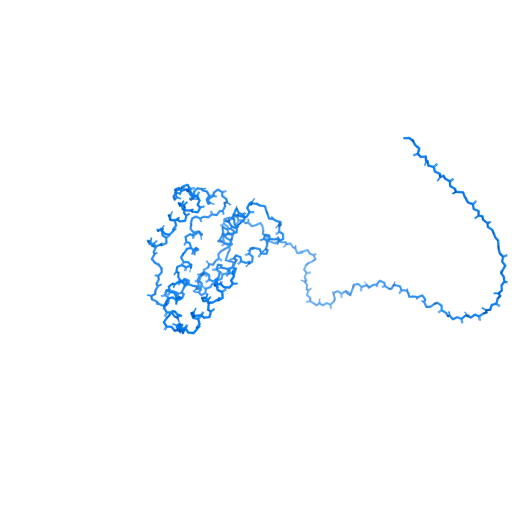 91.56 178 ASN A C 1
ATOM 1346 O O . ASN A 1 178 ? -6.765 -6.202 19.402 1.00 91.56 178 ASN A O 1
ATOM 1350 N N . VAL A 1 179 ? -6.278 -4.212 18.489 1.00 92.19 179 VAL A N 1
ATOM 1351 C CA . VAL A 1 179 ? -5.130 -3.935 19.369 1.00 92.19 179 VAL A CA 1
ATOM 1352 C C . VAL A 1 179 ? -5.392 -2.725 20.248 1.00 92.19 179 VAL A C 1
ATOM 1354 O O . VAL A 1 179 ? -5.268 -2.834 21.463 1.00 92.19 179 VAL A O 1
ATOM 1357 N N . GLN A 1 180 ? -5.806 -1.596 19.665 1.00 91.12 180 GLN A N 1
ATOM 1358 C CA . GLN A 1 180 ? -5.976 -0.334 20.396 1.00 91.12 180 GLN A CA 1
ATOM 1359 C C . GLN A 1 180 ? -6.838 -0.445 21.675 1.00 91.12 180 GLN A C 1
ATOM 1361 O O . GLN A 1 180 ? -6.436 0.148 22.675 1.00 91.12 180 GLN A O 1
ATOM 1366 N N . PRO A 1 181 ? -7.948 -1.216 21.725 1.00 93.81 181 PRO A N 1
ATOM 1367 C CA . PRO A 1 181 ? -8.753 -1.350 22.946 1.00 93.81 181 PRO A CA 1
ATOM 1368 C C . PRO A 1 181 ? -8.050 -2.071 24.104 1.00 93.81 181 PRO A C 1
ATOM 1370 O O . PRO A 1 181 ? -8.481 -1.954 25.247 1.00 93.81 181 PRO A O 1
ATOM 1373 N N . PHE A 1 182 ? -6.994 -2.833 23.816 1.00 92.12 182 PHE A N 1
ATOM 1374 C CA . PHE A 1 182 ? -6.257 -3.630 24.799 1.00 92.12 182 PHE A CA 1
ATOM 1375 C C . PHE A 1 182 ? -4.941 -2.971 25.232 1.00 92.12 182 PHE A C 1
ATOM 1377 O O . PHE A 1 182 ? -4.225 -3.525 26.065 1.00 92.12 182 PHE A O 1
ATOM 1384 N N . VAL A 1 183 ? -4.610 -1.798 24.684 1.00 90.00 183 VAL A N 1
ATOM 1385 C CA . VAL A 1 183 ? -3.430 -1.028 25.086 1.00 90.00 183 VAL A CA 1
ATOM 1386 C C . VAL A 1 183 ? -3.782 -0.185 26.311 1.00 90.00 183 VAL A C 1
ATOM 1388 O O . VAL A 1 183 ? -4.626 0.704 26.235 1.00 90.00 183 VAL A O 1
ATOM 1391 N N . ASN A 1 184 ? -3.106 -0.443 27.431 1.00 90.69 184 ASN A N 1
ATOM 1392 C CA . ASN A 1 184 ? -3.175 0.379 28.636 1.00 90.69 184 ASN A CA 1
ATOM 1393 C C . ASN A 1 184 ? -1.777 0.928 28.938 1.00 90.69 184 ASN A C 1
ATOM 1395 O O . ASN A 1 184 ? -0.832 0.148 29.013 1.00 90.69 184 ASN A O 1
ATOM 1399 N N . VAL A 1 185 ? -1.652 2.247 29.096 1.00 89.00 185 VAL A N 1
ATOM 1400 C CA . VAL A 1 185 ? -0.377 2.918 29.393 1.00 89.00 185 VAL A CA 1
ATOM 1401 C C . VAL A 1 185 ? -0.450 3.473 30.806 1.00 89.00 185 VAL A C 1
ATOM 1403 O O . VAL A 1 185 ? -1.373 4.218 31.136 1.00 89.00 185 VAL A O 1
ATOM 1406 N N . SER A 1 186 ? 0.506 3.093 31.648 1.00 93.06 186 SER A N 1
ATOM 1407 C CA . SER A 1 186 ? 0.575 3.570 33.026 1.00 93.06 186 SER A CA 1
ATOM 1408 C C . SER A 1 186 ? 1.254 4.938 33.125 1.00 93.06 186 SER A C 1
ATOM 1410 O O . SER A 1 186 ? 2.157 5.263 32.356 1.00 93.06 186 SER A O 1
ATOM 1412 N N . GLU A 1 187 ? 0.876 5.725 34.135 1.00 90.12 187 GLU A N 1
ATOM 1413 C CA . GLU A 1 187 ? 1.529 7.009 34.441 1.00 90.12 187 GLU A CA 1
ATOM 1414 C C . GLU A 1 187 ? 3.040 6.840 34.691 1.00 90.12 187 GLU A C 1
ATOM 1416 O O . GLU A 1 187 ? 3.843 7.692 34.323 1.00 90.12 187 GLU A O 1
ATOM 1421 N N . GLY A 1 188 ? 3.444 5.705 35.275 1.00 93.44 188 GLY A N 1
ATOM 1422 C CA . GLY A 1 188 ? 4.852 5.383 35.515 1.00 93.44 188 GLY A CA 1
ATOM 1423 C C . GLY A 1 188 ? 5.661 5.255 34.222 1.00 93.44 188 GLY A C 1
ATOM 1424 O O . GLY A 1 188 ? 6.748 5.822 34.132 1.00 93.44 188 GLY A O 1
ATOM 1425 N N . GLU A 1 189 ? 5.119 4.576 33.206 1.00 89.44 189 GLU A N 1
ATOM 1426 C CA . GLU A 1 189 ? 5.755 4.454 31.884 1.00 89.44 189 GLU A CA 1
ATOM 1427 C C . GLU A 1 189 ? 5.844 5.811 31.173 1.00 89.44 189 GLU A C 1
ATOM 1429 O O . GLU A 1 189 ? 6.851 6.110 30.526 1.00 89.44 189 GLU A O 1
ATOM 1434 N N . VAL A 1 190 ? 4.820 6.661 31.326 1.00 93.75 190 VAL A N 1
ATOM 1435 C CA . VAL A 1 190 ? 4.832 8.032 30.791 1.00 93.75 190 VAL A CA 1
ATOM 1436 C C . VAL A 1 190 ? 5.947 8.845 31.441 1.00 93.75 190 VAL A C 1
ATOM 1438 O O . VAL A 1 190 ? 6.753 9.457 30.736 1.00 93.75 190 VAL A O 1
ATOM 1441 N N . GLN A 1 191 ? 6.037 8.815 32.770 1.00 94.81 191 GLN A N 1
ATOM 1442 C CA . GLN A 1 191 ? 7.037 9.575 33.510 1.00 94.81 191 GLN A CA 1
ATOM 1443 C C . GLN A 1 191 ? 8.463 9.086 33.222 1.00 94.81 191 GLN A C 1
ATOM 1445 O O . GLN A 1 191 ? 9.374 9.903 33.082 1.00 94.81 191 GLN A O 1
ATOM 1450 N N . GLU A 1 192 ? 8.667 7.773 33.089 1.00 94.81 192 GLU A N 1
ATOM 1451 C CA . GLU A 1 192 ? 9.959 7.202 32.700 1.00 94.81 192 GLU A CA 1
ATOM 1452 C C . GLU A 1 192 ? 10.371 7.655 31.291 1.00 94.81 192 GLU A C 1
ATOM 1454 O O . GLU A 1 192 ? 11.513 8.072 31.072 1.00 94.81 192 GLU A O 1
ATOM 1459 N N . SER A 1 193 ? 9.438 7.617 30.336 1.00 95.12 193 SER A N 1
ATOM 1460 C CA . SER A 1 193 ? 9.685 8.068 28.965 1.00 95.12 193 SER A CA 1
ATOM 1461 C C . SER A 1 193 ? 10.002 9.568 28.912 1.00 95.12 193 SER A C 1
ATOM 1463 O O . SER A 1 193 ? 10.961 9.979 28.256 1.00 95.12 193 SER A O 1
ATOM 1465 N N . LEU A 1 194 ? 9.275 10.390 29.678 1.00 94.75 194 LEU A N 1
ATOM 1466 C CA . LEU A 1 194 ? 9.511 11.831 29.771 1.00 94.75 194 LEU A CA 1
ATOM 1467 C C . LEU A 1 194 ? 10.879 12.154 30.385 1.00 94.75 194 LEU A C 1
ATOM 1469 O O . LEU A 1 194 ? 11.611 12.985 29.848 1.00 94.75 194 LEU A O 1
ATOM 1473 N N . ALA A 1 195 ? 11.255 11.469 31.468 1.00 95.38 195 ALA A N 1
ATOM 1474 C CA . ALA A 1 195 ? 12.565 11.636 32.092 1.00 95.38 195 ALA A CA 1
ATOM 1475 C C . ALA A 1 195 ? 13.706 11.267 31.127 1.00 95.38 195 ALA A C 1
ATOM 1477 O O . ALA A 1 195 ? 14.714 11.970 31.061 1.00 95.38 195 ALA A O 1
ATOM 1478 N N . ARG A 1 196 ? 13.534 10.204 30.327 1.00 94.62 196 ARG A N 1
ATOM 1479 C CA . ARG A 1 196 ? 14.500 9.781 29.300 1.00 94.62 196 ARG A CA 1
ATOM 1480 C C . ARG A 1 196 ? 14.681 10.830 28.200 1.00 94.62 196 ARG A C 1
ATOM 1482 O O . ARG A 1 196 ? 15.811 11.080 27.786 1.00 94.62 196 ARG A O 1
ATOM 1489 N N . LEU A 1 197 ? 13.588 11.453 27.754 1.00 93.75 197 LEU A N 1
ATOM 1490 C CA . LEU A 1 197 ? 13.621 12.528 26.757 1.00 93.75 197 LEU A CA 1
ATOM 1491 C C . LEU A 1 197 ? 14.281 13.803 27.295 1.00 93.75 197 LEU A C 1
ATOM 1493 O O . LEU A 1 197 ? 14.983 14.470 26.549 1.00 93.75 197 LEU A O 1
ATOM 1497 N N . GLN A 1 198 ? 14.082 14.133 28.573 1.00 92.38 198 GLN A N 1
ATOM 1498 C CA . GLN A 1 198 ? 14.705 15.300 29.213 1.00 92.38 198 GLN A CA 1
ATOM 1499 C C . GLN A 1 198 ? 16.202 15.116 29.504 1.00 92.38 198 GLN A C 1
ATOM 1501 O O . GLN A 1 198 ? 16.916 16.102 29.665 1.00 92.38 198 GLN A O 1
ATOM 1506 N N . ALA A 1 199 ? 16.669 13.870 29.611 1.00 89.38 199 ALA A N 1
ATOM 1507 C CA . ALA A 1 199 ? 18.071 13.533 29.854 1.00 89.38 199 ALA A CA 1
ATOM 1508 C C . ALA A 1 199 ? 18.917 13.392 28.570 1.00 89.38 199 ALA A C 1
ATOM 1510 O O . ALA A 1 199 ? 20.124 13.167 28.677 1.00 89.38 199 ALA A O 1
ATOM 1511 N N . SER A 1 200 ? 18.291 13.479 27.389 1.00 73.44 200 SER A N 1
ATOM 1512 C CA . SER A 1 200 ? 18.941 13.422 26.067 1.00 73.44 200 SER A CA 1
ATOM 1513 C C . SER A 1 200 ? 19.165 14.823 25.504 1.00 73.44 200 SER A C 1
ATOM 1515 O O . SER A 1 200 ? 20.193 15.011 24.819 1.00 73.44 200 SER A O 1
#

Radius of gyration: 33.35 Å; Cα contacts (8 Å, |Δi|>4): 129; chains: 1; bounding box: 98×62×59 Å

Foldseek 3Di:
DDDDDDDDDDDDDDDDDDDDDDDDDPDPPPDPPDDPDPPDPDPDPPDPPPPDDPDVPDWDFPDAAPNDTDTPLLLQQVLLVVCVVVPNDDDPVVSVVSSVVSVVVVNLLVVLQVVLVVVVNHDDLVNLVVVLQVCQCPVVVHGSVVVQVVSVVSSHGPVSVSSVSRSVVSNVSCCVPPPVVVDDDDPVNVVVVVVVVVVD

Solvent-accessible surface area (backbone atoms only — not comparable to full-atom values): 12516 Å² total; per-residue (Å²): 144,86,84,89,85,85,84,81,92,85,78,90,84,89,85,90,85,91,80,92,79,92,76,82,83,80,77,81,74,85,72,80,84,73,78,78,75,84,86,60,101,65,93,69,69,96,66,83,72,82,85,68,82,84,51,91,85,64,82,52,75,69,44,74,57,99,86,44,76,44,37,53,64,59,38,47,21,51,46,29,48,53,40,53,75,66,72,62,72,73,56,73,71,57,48,52,55,48,47,55,52,44,45,50,51,52,52,52,34,49,51,29,40,51,48,15,45,74,66,78,44,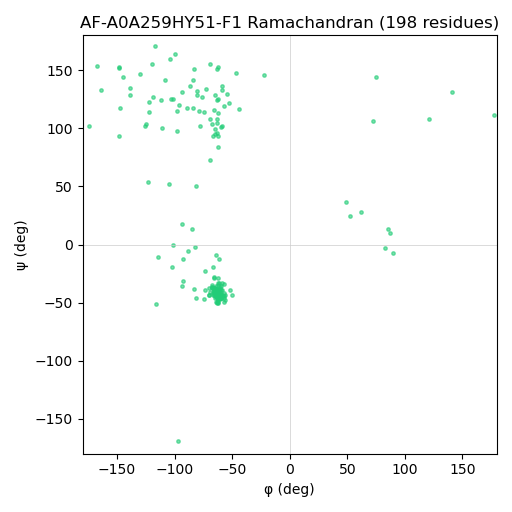60,68,54,68,68,59,34,48,58,48,48,44,48,44,20,43,73,77,65,73,30,54,55,69,55,39,40,54,50,30,46,72,59,54,23,41,54,66,58,52,44,49,50,48,37,17,53,51,8,42,50,49,45,40,59,68,76,43,55,81,76,66,80,84,53,70,67,60,52,51,53,52,52,51,54,60,76,75,106

Sequence (200 aa):
MMSKLILTRKALMRAAGASSMTLAALALTASPVLAQGANAPLNIPANPTMFGTNDPNVRRATAIINGEIVTGTDVEQRLALIVSANGGKIEAEEKERLRMQVLRNLIDETLQIQEAKAADTPVDDAQVEATFERVATQNFGQTPEAMEKYLTRIGSSSASLKRQIRGELAWQNLLRRNVQPFVNVSEGEVQESLARLQAS

pLDDT: mean 79.97, std 21.32, range [35.25, 98.38]

Secondary structure (DSSP, 8-state):
---------------------------------------SS----SS--------TT---EEEEETTEEEEHHHHHHHHHHHHHHTTS---HHHHHHHHHHHHHHHHHHHHHHHHHHHTT-PPPHHHHHHHHHHHHHHHH---HHHHHHHHHHTT--HHHHHHHHHHHHHHHHHHHHHTGGG----HHHHHHHHHHHHT-